Pro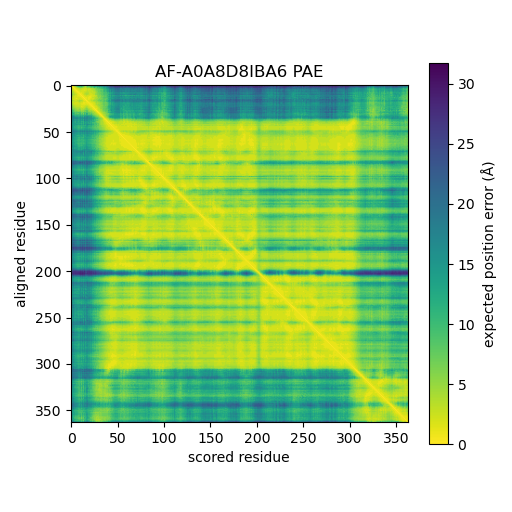tein AF-A0A8D8IBA6-F1 (afdb_monomer)

Solvent-accessible surface area (backbone atoms only — not comparable to full-atom values): 22117 Å² total; per-residue (Å²): 135,87,77,67,75,47,73,42,80,92,76,37,34,38,37,40,87,94,47,76,48,71,64,84,81,85,78,92,71,91,74,79,78,73,88,79,77,88,85,50,65,44,83,41,84,42,57,30,73,45,83,62,75,46,54,71,56,59,48,45,32,50,51,51,53,54,42,45,69,66,36,83,64,51,68,46,27,35,39,28,55,67,53,95,92,56,82,86,61,58,58,42,53,49,61,51,37,70,82,43,85,85,44,45,72,44,37,35,36,33,39,88,67,96,69,90,56,82,92,44,47,71,38,76,60,60,65,68,77,44,64,70,23,37,34,41,35,32,63,80,49,84,88,38,67,67,53,52,54,26,48,60,63,13,31,39,72,68,10,31,37,43,32,40,42,57,68,87,71,56,76,87,75,54,78,88,48,97,61,48,31,74,65,35,36,44,23,38,96,78,31,26,42,36,38,28,33,40,58,64,89,68,74,94,70,78,58,48,78,44,70,60,50,88,87,56,65,68,52,56,60,55,48,68,54,41,33,67,76,37,34,31,37,41,32,35,68,70,54,94,82,61,58,60,68,65,52,48,63,51,57,70,71,47,84,90,53,42,62,59,29,38,40,38,34,59,37,90,86,56,75,80,94,46,78,83,41,66,80,49,33,61,55,60,70,51,68,58,34,68,39,30,35,41,87,94,41,55,23,41,77,44,74,44,79,60,78,79,76,90,76,92,72,83,88,84,65,56,61,46,78,49,55,79,39,83,95,38,75,87,40,52,43,81,41,86,30,69,54,72,82,53,67,93,56,86,88,79,76,89,82,88,78,82,86,87,54,73,68,71,76,74,101

Secondary structure (DSSP, 8-state):
--PPPEEETTTTEEEETTEEEES------PPPPPSSPPP-EEEEEEESEEEEE--HHHHHHHHHHHHHHHS--SEEEEEEE--TTS---HHHHHHHHHTSTT-EEEEEEE-SS----TT-EEE---GGG--SEEEEEEES-TT-HHHHHHHHHHEEEEEEEEEEEETT--GGGSPP-TTEEEEEEEE-SSEEEEEEEEPP----PPPEEEE--SS--THHHHHHHHHHHS-EEEEEES-TT--HHHHHHHHTTSTTPPPEEEEEEE-TTSPPP-TTSHHHHHHHTT--SEEEEETTEEEEEEEEE-----------S-EEEEESSTT-GGGEEEEE-GGGT----TT----S-----HHHHH-

Mean predicted aligned error: 7.79 Å

InterPro domains:
  IPR049391 Fatty acid synthase, pseudo-KR domain [PF21149] (217-306)

Nearest PDB structures (foldseek):
  6fn6-assembly1_B  TM=8.391E-01  e=9.814E-24  Drosophila melanogaster
  6fn6-assembly1_A  TM=8.390E-01  e=9.814E-24  Drosophila melanogaster
  2vz9-assembly1_B  TM=7.061E-01  e=3.103E-17  Sus scrofa
  8gkc-assembly1_D  TM=6.968E-01  e=4.659E-08  Homo sapiens
  1jsx-assembly1_A  TM=5.749E-01  e=1.328E-02  Escherichia coli

Sequence (363 aa):
EYLTMRGNPDTNVSVCGGIVISNPRASIVGRRNPPGVPVLETYGFVPYFSDDKVSSLEAVRMCVQLALENAPTLAINVTEVYTQSRAVLAHLFGEAVADLPLVRSSLTVLTPALLEIENVTVKNEKLAEQSSTLFLITENKLADPQFIEDAQKCLTDSGFILMRESVGFKLENLKSIDDFHVLSKFTLEDEILILLQRKVKSLNEVPDIIAVDTTDLSWLTDLKQAVKLKPVILYAQNDSLSGIIGLVNCIRKEPKLQNVRCVFIDDPRAPKFALKDPLYKEQLNRGLAINVYKDGVWGSYRHALLRFPTVTSPVKNHCYANCGTRGDLSSMAWFSGALNENPNVDNVVKVSYSSLNFRDVMI

Radius of gyration: 28.4 Å; Cα contacts (8 Å, |Δi|>4): 582; chains: 1; bounding box: 81×60×61 Å

Foldseek 3Di:
DDWDWDADPVQRWIDTPPDIDGDDDDDDDDDDDPPDDDFDWDWDWDFQEDPDADALLQVLLVLVVQLCQQPPDLEAEEEEEDDPVDDDSQVSNVVSCVNPPSRDYAAEYADPDDDDDPRHHYDPDDLLVAAAHQEYEYEPPVVPPVVVVSCVRRHDLFHKYWYKAFPPDDPVPDDDDPQKFFGHWHHHPGIITTIITGDRPDDPFDAAEFEDDPVDPPSVVVVVVRFQPGEYEYEYACDPPDPPVVVLSVVVPDPNTYQYAYEYENDPPDDPDDCPPPVNVVNVVNVGRYWYHHPNGITGTDIGTDDDDDDDDPPPADWDWDAPDPPDCVSIDIDHDPCVVVVPDPPDDDDPDDDDDPVNVVD

Organism: Culex pipiens (NCBI:txid7175)

Structure (mmCIF, N/CA/C/O backbone):
data_AF-A0A8D8IBA6-F1
#
_entry.id   AF-A0A8D8IBA6-F1
#
loop_
_atom_site.group_PDB
_atom_site.id
_atom_site.type_symbol
_atom_site.label_atom_id
_atom_site.label_alt_id
_atom_site.label_comp_id
_atom_site.label_asym_id
_atom_site.label_entity_id
_atom_site.label_seq_id
_atom_site.pdbx_PDB_ins_code
_atom_site.Cartn_x
_atom_site.Cartn_y
_atom_site.Cartn_z
_atom_site.occupancy
_atom_site.B_iso_or_equiv
_atom_site.auth_seq_id
_atom_site.auth_comp_id
_atom_site.auth_asym_id
_atom_site.auth_atom_id
_atom_site.pdbx_PDB_model_num
ATOM 1 N N . GLU A 1 1 ? 36.217 31.970 -23.002 1.00 64.56 1 GLU A N 1
ATOM 2 C CA . GLU A 1 1 ? 36.592 30.776 -23.787 1.00 64.56 1 GLU A CA 1
ATOM 3 C C . GLU A 1 1 ? 36.622 29.574 -22.859 1.00 64.56 1 GLU A C 1
ATOM 5 O O . GLU A 1 1 ? 37.148 29.695 -21.758 1.00 64.56 1 GLU A O 1
ATOM 10 N N . TYR A 1 2 ? 36.027 28.450 -23.253 1.00 77.69 2 TYR A N 1
ATOM 11 C CA . TYR A 1 2 ? 36.155 27.205 -22.495 1.00 77.69 2 TYR A CA 1
ATOM 12 C C . TYR A 1 2 ? 37.430 26.498 -22.959 1.00 77.69 2 TYR A C 1
ATOM 14 O O . TYR A 1 2 ? 37.541 26.119 -24.124 1.00 77.69 2 TYR A O 1
ATOM 22 N N . LEU A 1 3 ? 38.412 26.350 -22.069 1.00 80.69 3 LEU A N 1
ATOM 23 C CA . LEU A 1 3 ? 39.624 25.595 -22.375 1.00 80.69 3 LEU A CA 1
ATOM 24 C C . LEU A 1 3 ? 39.304 24.095 -22.351 1.00 80.69 3 LEU A C 1
ATOM 26 O O . LEU A 1 3 ? 38.739 23.581 -21.388 1.00 80.69 3 LEU A O 1
ATOM 30 N N . THR A 1 4 ? 39.656 23.392 -23.428 1.00 89.12 4 THR A N 1
ATOM 31 C CA . THR A 1 4 ? 39.469 21.939 -23.537 1.00 89.12 4 THR A CA 1
ATOM 32 C C . THR A 1 4 ? 40.669 21.217 -22.931 1.00 89.12 4 THR A C 1
ATOM 34 O O . THR A 1 4 ? 41.803 21.450 -23.352 1.00 89.12 4 THR A O 1
ATOM 37 N N . MET A 1 5 ? 40.423 20.313 -21.983 1.00 89.62 5 MET A N 1
ATOM 38 C CA . MET A 1 5 ? 41.452 19.417 -21.453 1.00 89.62 5 MET A CA 1
ATOM 39 C C . MET A 1 5 ? 41.738 18.297 -22.462 1.00 89.62 5 MET A C 1
ATOM 41 O O . MET A 1 5 ? 40.813 17.650 -22.952 1.00 89.62 5 MET A O 1
ATOM 45 N N . ARG A 1 6 ? 43.014 18.062 -22.777 1.00 91.38 6 ARG A N 1
ATOM 46 C CA . ARG A 1 6 ? 43.470 16.953 -23.626 1.00 91.38 6 ARG A CA 1
ATOM 47 C C . ARG A 1 6 ? 44.381 16.042 -22.814 1.00 91.38 6 ARG A C 1
ATOM 49 O O . ARG A 1 6 ? 45.353 16.520 -22.238 1.00 91.38 6 ARG A O 1
ATOM 56 N N . GLY A 1 7 ? 44.069 14.751 -22.777 1.00 92.38 7 GLY A N 1
ATOM 57 C CA . GLY A 1 7 ? 44.899 13.727 -22.143 1.00 92.38 7 GLY A CA 1
ATOM 58 C C . GLY A 1 7 ? 45.574 12.839 -23.184 1.00 92.38 7 GLY A C 1
ATOM 59 O O . GLY A 1 7 ? 44.936 12.465 -24.166 1.00 92.38 7 GLY A O 1
ATOM 60 N N . ASN A 1 8 ? 46.843 12.492 -22.970 1.00 90.75 8 ASN A N 1
ATOM 61 C CA . ASN A 1 8 ? 47.534 11.430 -23.698 1.00 90.75 8 ASN A CA 1
ATOM 62 C C . ASN A 1 8 ? 47.773 10.246 -22.733 1.00 90.75 8 ASN A C 1
ATOM 64 O O . ASN A 1 8 ? 48.557 10.400 -21.790 1.00 90.75 8 ASN A O 1
ATOM 68 N N . PRO A 1 9 ? 47.105 9.093 -22.937 1.00 87.88 9 PRO A N 1
ATOM 69 C CA . PRO A 1 9 ? 47.270 7.911 -22.090 1.00 87.88 9 PRO A CA 1
ATOM 70 C C . PRO A 1 9 ? 48.679 7.311 -22.141 1.00 87.88 9 PRO A C 1
ATOM 72 O O . PRO A 1 9 ? 49.184 6.887 -21.105 1.00 87.88 9 PRO A O 1
ATOM 75 N N . ASP A 1 10 ? 49.330 7.326 -23.309 1.00 92.88 10 ASP A N 1
ATOM 76 C CA . ASP A 1 10 ? 50.647 6.708 -23.521 1.00 92.88 10 ASP A CA 1
ATOM 77 C C . ASP A 1 10 ? 51.747 7.442 -22.750 1.00 92.88 10 ASP A C 1
ATOM 79 O O . ASP A 1 10 ? 52.696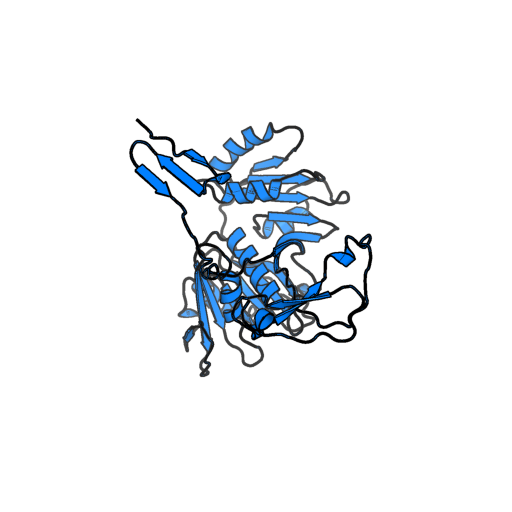 6.833 -22.258 1.00 92.88 10 ASP A O 1
ATOM 83 N N . THR A 1 11 ? 51.614 8.764 -22.614 1.00 91.94 11 THR A N 1
ATOM 84 C CA . THR A 1 11 ? 52.555 9.594 -21.849 1.00 91.94 11 THR A CA 1
ATOM 85 C C . THR A 1 11 ? 52.074 9.908 -20.432 1.00 91.94 11 THR A C 1
ATOM 87 O O . THR A 1 11 ? 52.833 10.470 -19.644 1.00 91.94 11 THR A O 1
ATOM 90 N N . ASN A 1 12 ? 50.836 9.536 -20.085 1.00 92.94 12 ASN A N 1
ATOM 91 C CA . ASN A 1 12 ? 50.160 9.884 -18.834 1.00 92.94 12 ASN A CA 1
ATOM 92 C C . ASN A 1 12 ? 50.215 11.399 -18.530 1.00 92.94 12 ASN A C 1
ATOM 94 O O . ASN A 1 12 ? 50.583 11.818 -17.430 1.00 92.94 12 ASN A O 1
ATOM 98 N N . VAL A 1 13 ? 49.895 12.240 -19.521 1.00 94.31 13 VAL A N 1
ATOM 99 C CA . VAL A 1 13 ? 49.910 13.712 -19.397 1.00 94.31 13 VAL A CA 1
ATOM 100 C C . VAL A 1 13 ? 48.546 14.297 -19.746 1.00 94.31 13 VAL A C 1
ATOM 102 O O . VAL A 1 13 ? 47.938 13.916 -20.743 1.00 94.31 13 VAL A O 1
ATOM 105 N N . SER A 1 14 ? 48.083 15.259 -18.946 1.00 93.69 14 SER A N 1
ATOM 106 C CA . SER A 1 14 ? 46.886 16.067 -19.210 1.00 93.69 14 SER A CA 1
ATOM 107 C C . SER A 1 14 ? 47.255 17.540 -19.385 1.00 93.69 14 SER A C 1
ATOM 109 O O . SER A 1 14 ? 47.963 18.102 -18.553 1.00 93.69 14 SER A O 1
ATOM 111 N N . VAL A 1 15 ? 46.773 18.176 -20.455 1.00 93.50 15 VAL A N 1
ATOM 112 C CA . VAL A 1 15 ? 47.088 19.568 -20.813 1.00 93.50 15 VAL A CA 1
ATOM 113 C C . VAL A 1 15 ? 45.809 20.377 -20.997 1.00 93.50 15 VAL A C 1
ATOM 115 O O . VAL A 1 15 ? 44.869 19.927 -21.654 1.00 93.50 15 VAL A O 1
ATOM 118 N N . CYS A 1 16 ? 45.776 21.588 -20.443 1.00 93.69 16 CYS A N 1
ATOM 119 C CA . CYS A 1 16 ? 44.689 22.546 -20.626 1.00 93.69 16 CYS A CA 1
ATOM 120 C C . CYS A 1 16 ? 45.258 23.974 -20.635 1.00 93.69 16 CYS A C 1
ATOM 122 O O . CYS A 1 16 ? 45.734 24.466 -19.611 1.00 93.69 16 CYS A O 1
ATOM 124 N N . GLY A 1 17 ? 45.249 24.639 -21.796 1.00 89.44 17 GLY A N 1
ATOM 125 C CA . GLY A 1 17 ? 45.913 25.937 -21.959 1.00 89.44 17 GLY A CA 1
ATOM 126 C C . GLY A 1 17 ? 47.406 25.855 -21.611 1.00 89.44 17 GLY A C 1
ATOM 127 O O . GLY A 1 17 ? 48.128 25.054 -22.198 1.00 89.44 17 GLY A O 1
ATOM 128 N N . GLY A 1 18 ? 47.855 26.664 -20.645 1.00 91.50 18 GLY A N 1
ATOM 129 C CA . GLY A 1 18 ? 49.234 26.660 -20.134 1.00 91.50 18 GLY A CA 1
ATOM 130 C C . GLY A 1 18 ? 49.508 25.690 -18.975 1.00 91.50 18 GLY A C 1
ATOM 131 O O . GLY A 1 18 ? 50.625 25.667 -18.465 1.00 91.50 18 GLY A O 1
ATOM 132 N N . ILE A 1 19 ? 48.514 24.915 -18.525 1.00 92.38 19 ILE A N 1
ATOM 133 C CA . ILE A 1 19 ? 48.665 23.964 -17.414 1.00 92.38 19 ILE A CA 1
ATOM 134 C C . ILE A 1 19 ? 48.957 22.570 -17.970 1.00 92.38 19 ILE A C 1
ATOM 136 O O . ILE A 1 19 ? 48.212 22.062 -18.810 1.00 92.38 19 ILE A O 1
ATOM 140 N N . VAL A 1 20 ? 50.010 21.938 -17.448 1.00 93.31 20 VAL A N 1
ATOM 141 C CA . VAL A 1 20 ? 50.414 20.563 -17.762 1.00 93.31 20 VAL A CA 1
ATOM 142 C C . VAL A 1 20 ? 50.471 19.757 -16.466 1.00 93.31 20 VAL A C 1
ATOM 144 O O . VAL A 1 20 ? 51.210 20.104 -15.547 1.00 93.31 20 VAL A O 1
ATOM 147 N N . ILE A 1 21 ? 49.691 18.679 -16.394 1.00 93.19 21 ILE A N 1
ATOM 148 C CA . ILE A 1 21 ? 49.701 17.710 -15.295 1.00 93.19 21 ILE A CA 1
ATOM 149 C C . ILE A 1 21 ? 50.327 16.425 -15.824 1.00 93.19 21 ILE A C 1
ATOM 151 O O . ILE A 1 21 ? 49.747 15.759 -16.682 1.00 93.19 21 ILE A O 1
ATOM 155 N N . SER A 1 22 ? 51.494 16.071 -15.297 1.00 92.50 22 SER A N 1
ATOM 156 C CA . SER A 1 22 ? 52.243 14.890 -15.722 1.00 92.50 22 SER A CA 1
ATOM 157 C C . SER A 1 22 ? 52.210 13.805 -14.658 1.00 92.50 22 SER A C 1
ATOM 159 O O . SER A 1 22 ? 52.403 14.072 -13.473 1.00 92.50 22 SER A O 1
ATOM 161 N N . ASN A 1 23 ? 52.019 12.571 -15.110 1.00 91.44 23 ASN A N 1
ATOM 162 C CA . ASN A 1 23 ? 52.020 11.360 -14.303 1.00 91.44 23 ASN A CA 1
ATOM 163 C C . ASN A 1 23 ? 51.058 11.385 -13.092 1.00 91.44 23 ASN A C 1
ATOM 165 O O . ASN A 1 23 ? 51.485 11.082 -11.971 1.00 91.44 23 ASN A O 1
ATOM 169 N N . PRO A 1 24 ? 49.772 11.754 -13.273 1.00 89.56 24 PRO A N 1
ATOM 170 C CA . PRO A 1 24 ? 48.805 11.709 -12.187 1.00 89.56 24 PRO A CA 1
ATOM 171 C C . PRO A 1 24 ? 48.690 10.282 -11.639 1.00 89.56 24 PRO A C 1
ATOM 173 O O . PRO A 1 24 ? 48.587 9.309 -12.389 1.00 89.56 24 PRO A O 1
ATOM 176 N N . ARG A 1 25 ? 48.698 10.162 -10.309 1.00 89.62 25 ARG A N 1
ATOM 177 C CA . ARG A 1 25 ? 48.475 8.904 -9.589 1.00 89.62 25 ARG A CA 1
ATOM 178 C C . ARG A 1 25 ? 47.240 9.050 -8.720 1.00 89.62 25 ARG A C 1
ATOM 180 O O . ARG A 1 25 ? 47.176 9.951 -7.889 1.00 89.62 25 ARG A O 1
ATOM 187 N N . ALA A 1 26 ? 46.286 8.152 -8.906 1.00 87.69 26 ALA A N 1
ATOM 188 C CA . ALA A 1 26 ? 45.101 8.058 -8.071 1.00 87.69 26 ALA A CA 1
ATOM 189 C C . ALA A 1 26 ? 45.145 6.750 -7.278 1.00 87.69 26 ALA A C 1
ATOM 191 O O . ALA A 1 26 ? 45.543 5.710 -7.804 1.00 87.69 26 ALA A O 1
ATOM 192 N N . SER A 1 27 ? 44.726 6.803 -6.019 1.00 88.44 27 SER A N 1
ATOM 193 C CA . SER A 1 27 ? 44.459 5.623 -5.201 1.00 88.44 27 SER A CA 1
ATOM 194 C C . SER A 1 27 ? 42.954 5.443 -5.032 1.00 88.44 27 SER A C 1
ATOM 196 O O . SER A 1 27 ? 42.180 6.402 -5.069 1.00 88.44 27 SER A O 1
ATOM 198 N N . ILE A 1 28 ? 42.528 4.193 -4.859 1.00 84.31 28 ILE A N 1
ATOM 199 C CA . ILE A 1 28 ? 41.137 3.893 -4.529 1.00 84.31 28 ILE A CA 1
ATOM 200 C C . ILE A 1 28 ? 40.906 4.317 -3.080 1.00 84.31 28 ILE A C 1
ATOM 202 O O . ILE A 1 28 ? 41.652 3.925 -2.185 1.00 84.31 28 ILE A O 1
ATOM 206 N N . VAL A 1 29 ? 39.859 5.104 -2.855 1.00 84.69 29 VAL A N 1
ATOM 207 C CA . VAL A 1 29 ? 39.414 5.507 -1.519 1.00 84.69 29 VAL A CA 1
ATOM 208 C C . VAL A 1 29 ? 38.131 4.771 -1.151 1.00 84.69 29 VAL A C 1
ATOM 210 O O . VAL A 1 29 ? 37.290 4.500 -2.013 1.00 84.69 29 VAL A O 1
ATOM 213 N N . GLY A 1 30 ? 37.980 4.448 0.135 1.00 79.44 30 GLY A N 1
ATOM 214 C CA . GLY A 1 30 ? 36.759 3.849 0.664 1.00 79.44 30 GLY A CA 1
ATOM 215 C C . GLY A 1 30 ? 35.558 4.754 0.398 1.00 79.44 30 GLY A C 1
ATOM 216 O O . GLY A 1 30 ? 35.594 5.954 0.678 1.00 79.44 30 GLY A O 1
ATOM 217 N N . ARG A 1 31 ? 34.493 4.187 -0.169 1.00 81.25 31 ARG A N 1
ATOM 218 C CA . ARG A 1 31 ? 33.230 4.902 -0.363 1.00 81.25 31 ARG A CA 1
ATOM 219 C C . ARG A 1 31 ? 32.370 4.724 0.878 1.00 81.25 31 ARG A C 1
ATOM 221 O O . ARG A 1 31 ? 32.342 3.645 1.460 1.00 81.25 31 ARG A O 1
ATOM 228 N N . ARG A 1 32 ? 31.654 5.778 1.267 1.00 79.56 32 ARG A N 1
ATOM 229 C CA . ARG A 1 32 ? 30.583 5.639 2.256 1.00 79.56 32 ARG A CA 1
ATOM 230 C C . ARG A 1 32 ? 29.480 4.786 1.645 1.00 79.56 32 ARG A C 1
ATOM 232 O O . ARG A 1 32 ? 29.156 4.966 0.469 1.00 79.56 32 ARG A O 1
ATOM 239 N N . ASN A 1 33 ? 28.914 3.893 2.447 1.00 76.44 33 ASN A N 1
ATOM 240 C CA . ASN A 1 33 ? 27.721 3.173 2.038 1.00 76.44 33 ASN A CA 1
ATOM 241 C C . ASN A 1 33 ? 26.608 4.195 1.755 1.00 76.44 33 ASN A C 1
ATOM 243 O O . ASN A 1 33 ? 26.491 5.179 2.500 1.00 76.44 33 ASN A O 1
ATOM 247 N N . PRO A 1 34 ? 25.840 4.021 0.666 1.00 78.06 34 PRO A N 1
ATOM 248 C CA . PRO A 1 34 ? 24.695 4.878 0.406 1.00 78.06 34 PRO A CA 1
ATOM 249 C C . PRO A 1 34 ? 23.725 4.815 1.597 1.00 78.06 34 PRO A C 1
ATOM 251 O O . PRO A 1 34 ? 23.606 3.765 2.235 1.00 78.06 34 PRO A O 1
ATOM 254 N N . PRO A 1 35 ? 23.061 5.930 1.939 1.00 74.19 35 PRO A N 1
ATOM 255 C CA . PRO A 1 35 ? 22.079 5.928 3.009 1.00 74.19 35 PRO A CA 1
ATOM 256 C C . PRO A 1 35 ? 20.845 5.127 2.580 1.00 74.19 35 PRO A C 1
ATOM 258 O O . PRO A 1 35 ? 20.262 5.398 1.531 1.00 74.19 35 PRO A O 1
ATOM 261 N N . GLY A 1 36 ? 20.435 4.185 3.429 1.00 71.94 36 GLY A N 1
ATOM 262 C CA . GLY A 1 36 ? 19.215 3.401 3.252 1.00 71.94 36 GLY A CA 1
ATOM 263 C C . GLY A 1 36 ? 19.381 2.154 2.381 1.00 71.94 36 GLY A C 1
ATOM 264 O O . GLY A 1 36 ? 20.301 2.033 1.572 1.00 71.94 36 GLY A O 1
ATOM 265 N N . VAL A 1 37 ? 18.463 1.211 2.572 1.00 78.88 37 VAL A N 1
ATOM 266 C CA . VAL A 1 37 ? 18.323 0.007 1.749 1.00 78.88 37 VAL A CA 1
ATOM 267 C C . VAL A 1 37 ? 17.123 0.232 0.829 1.00 78.88 37 VAL A C 1
ATOM 269 O O . VAL A 1 37 ? 16.083 0.675 1.318 1.00 78.88 37 VAL A O 1
ATOM 272 N N . PRO A 1 38 ? 17.235 -0.016 -0.488 1.00 83.81 38 PRO A N 1
ATOM 273 C CA . PRO A 1 38 ? 16.092 0.111 -1.378 1.00 83.81 38 PRO A CA 1
ATOM 274 C C . PRO A 1 38 ? 14.999 -0.877 -0.967 1.00 83.81 38 PRO A C 1
ATOM 276 O O . PRO A 1 38 ? 15.257 -2.066 -0.777 1.00 83.81 38 PRO A O 1
ATOM 279 N N . VAL A 1 39 ? 13.774 -0.374 -0.859 1.00 87.31 39 VAL A N 1
ATOM 280 C CA . VAL A 1 39 ? 12.594 -1.193 -0.590 1.00 87.31 39 VAL A CA 1
ATOM 281 C C . VAL A 1 39 ? 12.120 -1.774 -1.915 1.00 87.31 39 VAL A C 1
ATOM 283 O O . VAL A 1 39 ? 11.920 -1.044 -2.887 1.00 87.31 39 VAL A O 1
ATOM 286 N N . LEU A 1 40 ? 11.986 -3.098 -1.971 1.00 91.06 40 LEU A N 1
ATOM 287 C CA . LEU A 1 40 ? 11.478 -3.807 -3.139 1.00 91.06 40 LEU A CA 1
ATOM 288 C C . LEU A 1 40 ? 10.048 -4.254 -2.866 1.00 91.06 40 LEU A C 1
ATOM 290 O O . LEU A 1 40 ? 9.769 -4.893 -1.852 1.00 91.06 40 LEU A O 1
ATOM 294 N N . GLU A 1 41 ? 9.153 -3.946 -3.796 1.00 93.12 41 GLU A N 1
ATOM 295 C CA . GLU A 1 41 ? 7.734 -4.264 -3.688 1.00 93.12 41 GLU A CA 1
ATOM 296 C C . GLU A 1 41 ? 7.230 -4.878 -4.990 1.00 93.12 41 GLU A C 1
ATOM 298 O O . GLU A 1 41 ? 7.680 -4.522 -6.080 1.00 93.12 41 GLU A O 1
ATOM 303 N N . THR A 1 42 ? 6.264 -5.784 -4.876 1.00 94.12 42 THR A N 1
ATOM 304 C CA . THR A 1 42 ? 5.497 -6.285 -6.018 1.00 94.12 42 THR A CA 1
ATOM 305 C C . THR A 1 42 ? 4.112 -5.657 -6.021 1.00 94.12 42 THR A C 1
ATOM 307 O O . THR A 1 42 ? 3.520 -5.463 -4.961 1.00 94.12 42 THR A O 1
ATOM 310 N N . TYR A 1 43 ? 3.592 -5.335 -7.206 1.00 95.06 43 TYR A N 1
ATOM 311 C CA . TYR A 1 43 ? 2.250 -4.782 -7.372 1.00 95.06 43 TYR A CA 1
ATOM 312 C C . TYR A 1 43 ? 1.292 -5.892 -7.805 1.00 95.06 43 TYR A C 1
ATOM 314 O O . TYR A 1 43 ? 1.352 -6.365 -8.940 1.00 95.06 43 TYR A O 1
ATOM 322 N N . GLY A 1 44 ? 0.437 -6.339 -6.887 1.00 95.12 44 GLY A N 1
ATOM 323 C CA . GLY A 1 44 ? -0.434 -7.500 -7.082 1.00 95.12 44 GLY A CA 1
ATOM 324 C C . GLY A 1 44 ? -1.885 -7.217 -6.712 1.00 95.12 44 GLY A C 1
ATOM 325 O O . GLY A 1 44 ? -2.164 -6.329 -5.908 1.00 95.12 44 GLY A O 1
ATOM 326 N N . PHE A 1 45 ? -2.816 -7.967 -7.307 1.00 96.44 45 PHE A N 1
ATOM 327 C CA . PHE A 1 45 ? -4.233 -7.892 -6.953 1.00 96.44 45 PHE A CA 1
ATOM 328 C C . PHE A 1 45 ? -4.464 -8.490 -5.563 1.00 96.44 45 PHE A C 1
ATOM 330 O O . PHE A 1 45 ? -4.070 -9.623 -5.298 1.00 96.44 45 PHE A O 1
ATOM 337 N N . VAL A 1 46 ? -5.128 -7.727 -4.699 1.00 96.50 46 VAL A N 1
ATOM 338 C CA . VAL A 1 46 ? -5.509 -8.134 -3.348 1.00 96.50 46 VAL A CA 1
ATOM 339 C C . VAL A 1 46 ? -7.030 -8.009 -3.220 1.00 96.50 46 VAL A C 1
ATOM 341 O O . VAL A 1 46 ? -7.555 -6.889 -3.316 1.00 96.50 46 VAL A O 1
ATOM 344 N N . PRO A 1 47 ? -7.757 -9.125 -3.013 1.00 97.06 47 PRO A N 1
ATOM 345 C CA . PRO A 1 47 ? -9.183 -9.085 -2.712 1.00 97.06 47 PRO A CA 1
ATOM 346 C C . PRO A 1 47 ? -9.438 -8.299 -1.426 1.00 97.06 47 PRO A C 1
ATOM 348 O O . PRO A 1 47 ? -8.696 -8.429 -0.454 1.00 97.06 47 PRO A O 1
ATOM 351 N N . TYR A 1 48 ? -10.514 -7.513 -1.380 1.00 96.50 48 TYR A N 1
ATOM 352 C CA . TYR A 1 48 ? -10.880 -6.807 -0.148 1.00 96.50 48 TYR A CA 1
ATOM 353 C C . TYR A 1 48 ? -11.281 -7.766 0.966 1.00 96.50 48 TYR A C 1
ATOM 355 O O . TYR A 1 48 ? -11.076 -7.473 2.138 1.00 96.50 48 TYR A O 1
ATOM 363 N N . PHE A 1 49 ? -11.860 -8.904 0.604 1.00 94.56 49 PHE A N 1
ATOM 364 C CA . PHE A 1 49 ? -12.295 -9.929 1.534 1.00 94.56 49 PHE A CA 1
ATOM 365 C C . PHE A 1 49 ? -11.648 -11.237 1.101 1.00 94.56 49 PHE A C 1
ATOM 367 O O . PHE A 1 49 ? -12.098 -11.848 0.135 1.00 94.56 49 PHE A O 1
ATOM 374 N N . SER A 1 50 ? -10.577 -11.632 1.790 1.00 90.56 50 SER A N 1
ATOM 375 C CA . SER A 1 50 ? -9.932 -12.929 1.583 1.00 90.56 50 SER A CA 1
ATOM 376 C C . SER A 1 50 ? -9.761 -13.678 2.904 1.00 90.56 50 SER A C 1
ATOM 378 O O . SER A 1 50 ? -9.573 -13.087 3.973 1.00 90.56 50 SER A O 1
ATOM 380 N N . ASP A 1 51 ? -9.837 -15.002 2.808 1.00 91.31 51 ASP A N 1
ATOM 381 C CA . ASP A 1 51 ? -9.475 -15.929 3.878 1.00 91.31 51 ASP A CA 1
ATOM 382 C C . ASP A 1 51 ? -8.005 -16.372 3.783 1.00 91.31 51 ASP A C 1
ATOM 384 O O . ASP A 1 51 ? -7.515 -17.076 4.669 1.00 91.31 51 ASP A O 1
ATOM 388 N N . ASP A 1 52 ? -7.287 -15.932 2.743 1.00 93.00 52 ASP A N 1
ATOM 389 C CA . ASP A 1 52 ? -5.855 -16.171 2.601 1.00 93.00 52 ASP A CA 1
ATOM 390 C C . ASP A 1 52 ? -5.090 -15.525 3.755 1.00 93.00 52 ASP A C 1
ATOM 392 O O . ASP A 1 52 ? -5.322 -14.370 4.131 1.00 93.00 52 ASP A O 1
ATOM 396 N N . LYS A 1 53 ? -4.149 -16.288 4.315 1.00 94.81 53 LYS A N 1
ATOM 397 C CA . LYS A 1 53 ? -3.330 -15.820 5.428 1.00 94.81 53 LYS A CA 1
ATOM 398 C C . LYS A 1 53 ? -2.274 -14.834 4.949 1.00 94.81 53 LYS A C 1
ATOM 400 O O . LYS A 1 53 ? -1.529 -15.116 4.013 1.00 94.81 53 LYS A O 1
ATOM 405 N N . VAL A 1 54 ? -2.161 -13.719 5.660 1.00 95.00 54 VAL A N 1
ATOM 406 C CA . VAL A 1 54 ? -1.120 -12.705 5.460 1.00 95.00 54 VAL A CA 1
ATOM 407 C C . VAL A 1 54 ? -0.419 -12.399 6.782 1.00 95.00 54 VAL A C 1
ATOM 409 O O . VAL A 1 54 ? -0.960 -12.649 7.856 1.00 95.00 54 VAL A O 1
ATOM 412 N N . SER A 1 55 ? 0.805 -11.872 6.722 1.00 94.94 55 SER A N 1
ATOM 413 C CA . SER A 1 55 ? 1.509 -11.433 7.935 1.00 94.94 55 SER A CA 1
ATOM 414 C C . SER A 1 55 ? 0.891 -10.151 8.501 1.00 94.94 55 SER A C 1
ATOM 416 O O . SER A 1 55 ? 0.344 -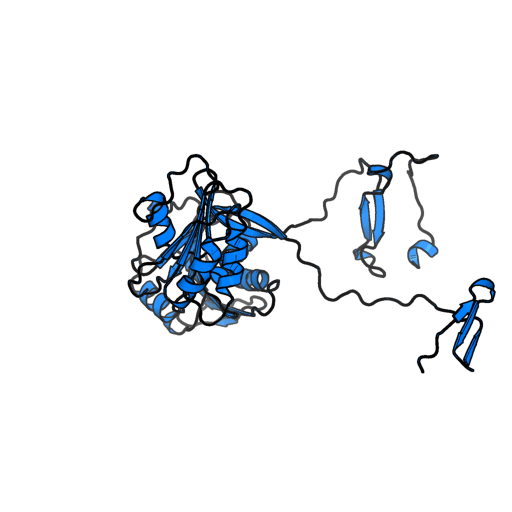9.341 7.748 1.00 94.94 55 SER A O 1
ATOM 418 N N . SER A 1 56 ? 1.032 -9.921 9.810 1.00 95.62 56 SER A N 1
ATOM 419 C CA . SER A 1 56 ? 0.491 -8.726 10.474 1.00 95.62 56 SER A CA 1
ATOM 420 C C . SER A 1 56 ? 1.030 -7.432 9.862 1.00 95.62 56 SER A C 1
ATOM 422 O O . SER A 1 56 ? 0.265 -6.496 9.639 1.00 95.62 56 SER A O 1
ATOM 424 N N . LEU A 1 57 ? 2.325 -7.394 9.516 1.00 95.06 57 LEU A N 1
ATOM 425 C CA . LEU A 1 57 ? 2.919 -6.227 8.862 1.00 95.06 57 LEU A CA 1
ATOM 426 C C . LEU A 1 57 ? 2.321 -5.995 7.470 1.00 95.06 57 LEU A C 1
ATOM 428 O O . LEU A 1 57 ? 1.962 -4.866 7.156 1.00 95.06 57 LEU A O 1
ATOM 432 N N . GLU A 1 58 ? 2.176 -7.037 6.646 1.00 95.00 58 GLU A N 1
ATOM 433 C CA . GLU A 1 58 ? 1.576 -6.899 5.309 1.00 95.00 58 GLU A CA 1
ATOM 434 C C . GLU A 1 58 ? 0.122 -6.415 5.387 1.00 95.00 58 GLU A C 1
ATOM 436 O O . GLU A 1 58 ? -0.251 -5.484 4.676 1.00 95.00 58 GLU A O 1
ATOM 441 N N . ALA A 1 59 ? -0.683 -6.962 6.303 1.00 96.50 59 ALA A N 1
ATOM 442 C CA . ALA A 1 59 ? -2.056 -6.503 6.508 1.00 96.50 59 ALA A CA 1
ATOM 443 C C . ALA A 1 59 ? -2.114 -5.022 6.923 1.00 96.50 59 ALA A C 1
ATOM 445 O O . ALA A 1 59 ? -2.906 -4.251 6.373 1.00 96.50 59 ALA A O 1
ATOM 446 N N . VAL A 1 60 ? -1.249 -4.597 7.852 1.00 97.00 60 VAL A N 1
ATOM 447 C CA . VAL A 1 60 ? -1.150 -3.192 8.278 1.00 97.00 60 VAL A CA 1
ATOM 448 C C . VAL A 1 60 ? -0.692 -2.293 7.126 1.00 97.00 60 VAL A C 1
ATOM 450 O O . VAL A 1 60 ? -1.301 -1.246 6.902 1.00 97.00 60 VAL A O 1
ATOM 453 N N . ARG A 1 61 ? 0.306 -2.705 6.332 1.00 96.06 61 ARG A N 1
ATOM 454 C CA . ARG A 1 61 ? 0.742 -1.973 5.128 1.00 96.06 61 ARG A CA 1
ATOM 455 C C . ARG A 1 61 ? -0.397 -1.793 4.132 1.00 96.06 61 ARG A C 1
ATOM 457 O O . ARG A 1 61 ? -0.598 -0.689 3.628 1.00 96.06 61 ARG A O 1
ATOM 464 N N . MET A 1 62 ? -1.175 -2.843 3.879 1.00 96.06 62 MET A N 1
ATOM 465 C CA . MET A 1 62 ? -2.337 -2.776 2.992 1.00 96.06 62 MET A CA 1
ATOM 466 C C . MET A 1 62 ? -3.421 -1.844 3.549 1.00 96.06 62 MET A C 1
ATOM 468 O O . MET A 1 62 ? -3.987 -1.058 2.789 1.00 96.06 62 MET A O 1
ATOM 472 N N . CYS A 1 63 ? -3.663 -1.857 4.865 1.00 97.25 63 CYS A N 1
ATOM 473 C CA . CYS A 1 63 ? -4.570 -0.911 5.522 1.00 97.25 63 CYS A CA 1
ATOM 474 C C . CYS A 1 63 ? -4.100 0.542 5.361 1.00 97.25 63 CYS A C 1
ATOM 476 O O . CYS A 1 63 ? -4.906 1.409 5.028 1.00 97.25 63 CYS A O 1
ATOM 478 N N . VAL A 1 64 ? -2.804 0.815 5.550 1.00 96.94 64 VAL A N 1
ATOM 479 C CA . VAL A 1 64 ? -2.213 2.150 5.357 1.00 96.94 64 VAL A CA 1
ATOM 480 C C . VAL A 1 64 ? -2.346 2.606 3.904 1.00 96.94 64 VAL A C 1
ATOM 482 O O . VAL A 1 64 ? -2.781 3.730 3.659 1.00 96.94 64 VAL A O 1
ATOM 485 N N . GLN A 1 65 ? -2.045 1.738 2.933 1.00 95.62 65 GLN A N 1
ATOM 486 C CA . GLN A 1 65 ? -2.219 2.045 1.509 1.00 95.62 65 GLN A CA 1
ATOM 487 C C . GLN A 1 65 ? -3.683 2.356 1.167 1.00 95.62 65 GLN A C 1
ATOM 489 O O . GLN A 1 65 ? -3.956 3.345 0.486 1.00 95.62 65 GLN A O 1
ATOM 494 N N . LEU A 1 66 ? -4.624 1.550 1.671 1.00 95.75 66 LEU A N 1
ATOM 495 C CA . LEU A 1 66 ? -6.061 1.787 1.518 1.00 95.75 66 LEU A CA 1
ATOM 496 C C . LEU A 1 66 ? -6.475 3.131 2.113 1.00 95.75 66 LEU A C 1
ATOM 498 O O . LEU A 1 66 ? -7.217 3.881 1.478 1.00 95.75 66 LEU A O 1
ATOM 502 N N . ALA A 1 67 ? -5.989 3.458 3.308 1.00 95.50 67 ALA A N 1
ATOM 503 C CA . ALA A 1 67 ? -6.323 4.716 3.949 1.00 95.50 67 ALA A CA 1
ATOM 504 C C . ALA A 1 67 ? -5.778 5.916 3.179 1.00 95.50 67 ALA A C 1
ATOM 506 O O . ALA A 1 67 ? -6.544 6.826 2.895 1.00 95.50 67 ALA A O 1
ATOM 507 N N . LEU A 1 68 ? -4.508 5.912 2.771 1.00 94.12 68 LEU A N 1
ATOM 508 C CA . LEU A 1 68 ? -3.911 7.035 2.039 1.00 94.12 68 LEU A CA 1
ATOM 509 C C . LEU A 1 68 ? -4.541 7.258 0.655 1.00 94.12 68 LEU A C 1
ATOM 511 O O . LEU A 1 68 ? -4.619 8.392 0.185 1.00 94.12 68 LEU A O 1
ATOM 515 N N . GLU A 1 69 ? -5.027 6.197 0.009 1.00 93.69 69 GLU A N 1
ATOM 516 C CA . GLU A 1 69 ? -5.753 6.284 -1.264 1.00 93.69 69 GLU A CA 1
ATOM 517 C C . GLU A 1 69 ? -7.134 6.957 -1.111 1.00 93.69 69 GLU A C 1
ATOM 519 O O . GLU A 1 69 ? -7.591 7.694 -1.997 1.00 93.69 69 GLU A O 1
ATOM 524 N N . ASN A 1 70 ? -7.793 6.731 0.030 1.00 92.69 70 ASN A N 1
ATOM 525 C CA . ASN A 1 70 ? -9.177 7.144 0.284 1.00 92.69 70 ASN A CA 1
ATOM 526 C C . ASN A 1 70 ? -9.308 8.367 1.208 1.00 92.69 70 ASN A C 1
ATOM 528 O O . ASN A 1 70 ? -10.341 9.031 1.195 1.00 92.69 70 ASN A O 1
ATOM 532 N N . ALA A 1 71 ? -8.257 8.697 1.950 1.00 91.00 71 ALA A N 1
ATOM 533 C CA . ALA A 1 71 ? -8.123 9.843 2.837 1.00 91.00 71 ALA A CA 1
ATOM 534 C C . ALA A 1 71 ? -6.731 10.467 2.610 1.00 91.00 71 ALA A C 1
ATOM 536 O O . ALA A 1 71 ? -5.771 10.107 3.296 1.00 91.00 71 ALA A O 1
ATOM 537 N N . PRO A 1 72 ? -6.582 11.371 1.624 1.00 85.62 72 PRO A N 1
ATOM 538 C CA . PRO A 1 72 ? -5.285 11.940 1.280 1.00 85.62 72 PRO A CA 1
ATOM 539 C C . PRO A 1 72 ? -4.761 12.811 2.430 1.00 85.62 72 PRO A C 1
ATOM 541 O O . PRO A 1 72 ? -5.235 13.922 2.663 1.00 85.62 72 PRO A O 1
ATOM 544 N N . THR A 1 73 ? -3.768 12.298 3.152 1.00 91.25 73 THR A N 1
ATOM 545 C CA . THR A 1 73 ? -3.087 12.974 4.262 1.00 91.25 73 THR A CA 1
ATOM 546 C C . THR A 1 73 ? -1.608 12.599 4.276 1.00 91.25 73 THR A C 1
ATOM 548 O O . THR A 1 73 ? -1.221 11.535 3.803 1.00 91.25 73 THR A O 1
ATOM 551 N N . LEU A 1 74 ? -0.771 13.475 4.831 1.00 92.06 74 LEU A N 1
ATOM 552 C CA . LEU A 1 74 ? 0.645 13.192 5.099 1.00 92.06 74 LEU A CA 1
ATOM 553 C C . LEU A 1 74 ? 0.897 12.827 6.569 1.00 92.06 74 LEU A C 1
ATOM 555 O O . LEU A 1 74 ? 2.032 12.549 6.944 1.00 92.06 74 LEU A O 1
ATOM 559 N N . ALA A 1 75 ? -0.143 12.843 7.405 1.00 94.00 75 ALA A N 1
ATOM 560 C CA . ALA A 1 75 ? -0.063 12.521 8.823 1.00 94.00 75 ALA A CA 1
ATOM 561 C C . ALA A 1 75 ? -0.994 11.350 9.155 1.00 94.00 75 ALA A C 1
ATOM 563 O O . ALA A 1 75 ? -2.210 11.440 8.972 1.00 94.00 75 ALA A O 1
ATOM 564 N N . ILE A 1 76 ? -0.408 10.264 9.656 1.00 95.81 76 ILE A N 1
ATOM 565 C CA . ILE A 1 76 ? -1.102 9.057 10.104 1.00 95.81 76 ILE A CA 1
ATOM 566 C C . ILE A 1 76 ? -1.023 9.007 11.629 1.00 95.81 76 ILE A C 1
ATOM 568 O O . ILE A 1 76 ? -0.044 8.543 12.210 1.00 95.81 76 ILE A O 1
ATOM 572 N N . ASN A 1 77 ? -2.078 9.486 12.279 1.00 96.75 77 ASN A N 1
ATOM 573 C CA . ASN A 1 77 ? -2.219 9.389 13.726 1.00 96.75 77 ASN A CA 1
ATOM 574 C C . ASN A 1 77 ? -2.935 8.081 14.065 1.00 96.75 77 ASN A C 1
ATOM 576 O O . ASN A 1 77 ? -4.078 7.871 13.649 1.00 96.75 77 ASN A O 1
ATOM 580 N N . VAL A 1 78 ? -2.261 7.205 14.797 1.00 97.88 78 VAL A N 1
ATOM 581 C CA . VAL A 1 78 ? -2.754 5.885 15.188 1.00 97.88 78 VAL A CA 1
ATOM 582 C C . VAL A 1 78 ? -2.973 5.877 16.691 1.00 97.88 78 VAL A C 1
ATOM 584 O O . VAL A 1 78 ? -2.067 6.207 17.453 1.00 97.88 78 VAL A O 1
ATOM 587 N N . THR A 1 79 ? -4.166 5.473 17.108 1.00 97.75 79 TH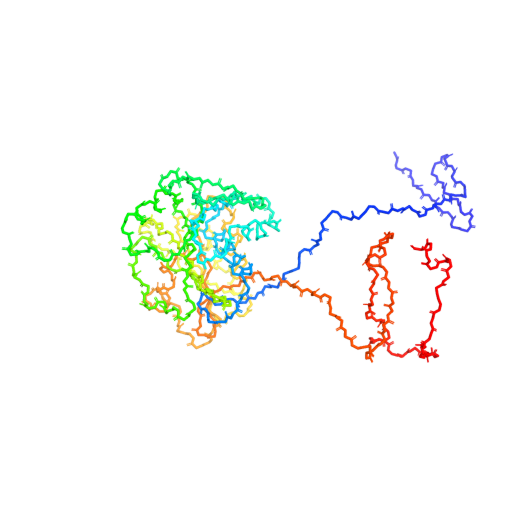R A N 1
ATOM 588 C CA . THR A 1 79 ? -4.508 5.223 18.507 1.00 97.75 79 THR A CA 1
ATOM 589 C C . THR A 1 79 ? -4.928 3.768 18.652 1.00 97.75 79 THR A C 1
ATOM 591 O O . THR A 1 79 ? -5.887 3.340 18.017 1.00 97.75 79 THR A O 1
ATOM 594 N N . GLU A 1 80 ? -4.246 3.005 19.499 1.00 96.88 80 GLU A N 1
ATOM 595 C CA . GLU A 1 80 ? -4.627 1.633 19.839 1.00 96.88 80 GLU A CA 1
ATOM 596 C C . GLU A 1 80 ? -5.149 1.545 21.270 1.00 96.88 80 GLU A C 1
ATOM 598 O O . GLU A 1 80 ? -4.492 1.981 22.213 1.00 96.88 80 GLU A O 1
ATOM 603 N N . VAL A 1 81 ? -6.329 0.950 21.440 1.00 95.31 81 VAL A N 1
ATOM 604 C CA . VAL A 1 81 ? -6.873 0.609 22.756 1.00 95.31 81 VAL A CA 1
ATOM 605 C C . VAL A 1 81 ? -6.308 -0.747 23.164 1.00 95.31 81 VAL A C 1
ATOM 607 O O . VAL A 1 81 ? -6.686 -1.780 22.608 1.00 95.31 81 VAL A O 1
ATOM 610 N N . TYR A 1 82 ? -5.395 -0.746 24.135 1.00 92.19 82 TYR A N 1
ATOM 611 C CA . TYR A 1 82 ? -4.704 -1.957 24.569 1.00 92.19 82 TYR A CA 1
ATOM 612 C C . TYR A 1 82 ? -5.665 -2.995 25.150 1.00 92.19 82 TYR A C 1
ATOM 614 O O . TYR A 1 82 ? -6.569 -2.669 25.925 1.00 92.19 82 TYR A O 1
ATOM 622 N N . THR A 1 83 ? -5.411 -4.264 24.835 1.00 87.12 83 THR A N 1
ATOM 623 C CA . THR A 1 83 ? -6.075 -5.404 25.472 1.00 87.12 83 THR A CA 1
ATOM 624 C C . THR A 1 83 ? -5.038 -6.475 25.798 1.00 87.12 83 THR A C 1
ATOM 626 O O . THR A 1 83 ? -4.168 -6.759 24.985 1.00 87.12 83 THR A O 1
ATOM 629 N N . GLN A 1 84 ? -5.121 -7.087 26.984 1.00 84.44 84 GLN A N 1
ATOM 630 C CA . GLN A 1 84 ? -4.149 -8.097 27.442 1.00 84.44 84 GLN A CA 1
ATOM 631 C C . GLN A 1 84 ? -4.156 -9.390 26.611 1.00 84.44 84 GLN A C 1
ATOM 633 O O . GLN A 1 84 ? -3.210 -10.168 26.670 1.00 84.44 84 GLN A O 1
ATOM 638 N N . SER A 1 85 ? -5.229 -9.634 25.863 1.00 85.19 85 SER A N 1
ATOM 639 C CA . SER A 1 85 ? -5.432 -10.810 25.014 1.00 85.19 85 SER A CA 1
ATOM 640 C C . SER A 1 85 ? -4.532 -10.841 23.779 1.00 85.19 85 SER A C 1
ATOM 642 O O . SER A 1 85 ? -4.366 -11.913 23.201 1.00 85.19 85 SER A O 1
ATOM 644 N N . ARG A 1 86 ? -3.999 -9.695 23.332 1.00 88.00 86 ARG A N 1
ATOM 645 C CA . ARG A 1 86 ? -3.353 -9.570 22.019 1.00 88.00 86 ARG A CA 1
ATOM 646 C C . ARG A 1 86 ? -2.129 -8.662 22.051 1.00 88.00 86 ARG A C 1
ATOM 648 O O . ARG A 1 86 ? -2.067 -7.700 22.811 1.00 88.00 86 ARG A O 1
ATOM 655 N N . ALA A 1 87 ? -1.168 -8.942 21.172 1.00 91.38 87 ALA A N 1
ATOM 656 C CA . ALA A 1 87 ? 0.012 -8.101 20.992 1.00 91.38 87 ALA A CA 1
ATOM 657 C C . ALA A 1 87 ? -0.354 -6.751 20.354 1.00 91.38 87 ALA A C 1
ATOM 659 O O . ALA A 1 87 ? -1.235 -6.690 19.499 1.00 91.38 87 ALA A O 1
ATOM 660 N N . VAL A 1 88 ? 0.333 -5.677 20.743 1.00 93.25 88 VAL A N 1
ATOM 661 C CA . VAL A 1 88 ? 0.114 -4.318 20.212 1.00 93.25 88 VAL A CA 1
ATOM 662 C C . VAL A 1 88 ? 0.478 -4.253 18.727 1.00 93.25 88 VAL A C 1
ATOM 664 O O . VAL A 1 88 ? 1.561 -4.692 18.357 1.00 93.25 88 VAL A O 1
ATOM 667 N N . LEU A 1 89 ? -0.374 -3.661 17.886 1.00 95.12 89 LEU A N 1
ATOM 668 C CA . LEU A 1 89 ? -0.139 -3.497 16.441 1.00 95.12 89 LEU A CA 1
ATOM 669 C C . LEU A 1 89 ? 0.365 -2.101 16.046 1.00 95.12 89 LEU A C 1
ATOM 671 O O . LEU A 1 89 ? 0.874 -1.935 14.941 1.00 95.12 89 LEU A O 1
ATOM 675 N N . ALA A 1 90 ? 0.253 -1.096 16.918 1.00 95.44 90 ALA A N 1
ATOM 676 C CA . ALA A 1 90 ? 0.577 0.296 16.608 1.00 95.44 90 ALA A CA 1
ATOM 677 C C . ALA A 1 90 ? 1.999 0.476 16.050 1.00 95.44 90 ALA A C 1
ATOM 679 O O . ALA A 1 90 ? 2.187 1.235 15.104 1.00 95.44 90 ALA A O 1
ATOM 680 N N . HIS A 1 91 ? 2.989 -0.256 16.572 1.00 94.75 91 HIS A N 1
ATOM 681 C CA . HIS A 1 91 ? 4.376 -0.196 16.090 1.00 94.75 91 HIS A CA 1
ATOM 682 C C . HIS A 1 91 ? 4.513 -0.577 14.602 1.00 94.75 91 HIS A C 1
ATOM 684 O O . HIS A 1 91 ? 5.280 0.056 13.877 1.00 94.75 91 HIS A O 1
ATOM 690 N N . LEU A 1 92 ? 3.692 -1.516 14.110 1.00 96.06 92 LEU A N 1
ATOM 691 C CA . LEU A 1 92 ? 3.690 -1.938 12.705 1.00 96.06 92 LEU A CA 1
ATOM 692 C C . LEU A 1 92 ? 3.241 -0.818 11.760 1.00 96.06 92 LEU A C 1
ATOM 694 O O . LEU A 1 92 ? 3.624 -0.808 10.593 1.00 96.06 92 LEU A O 1
ATOM 698 N N . PHE A 1 93 ? 2.452 0.151 12.239 1.00 96.69 93 PHE A N 1
ATOM 699 C CA . PHE A 1 93 ? 2.129 1.344 11.452 1.00 96.69 93 PHE A CA 1
ATOM 700 C C . PHE A 1 93 ? 3.346 2.258 11.289 1.00 96.69 93 PHE A C 1
ATOM 702 O O . PHE A 1 93 ? 3.472 2.917 10.261 1.00 96.69 93 PHE A O 1
ATOM 709 N N . GLY A 1 94 ? 4.256 2.291 12.267 1.00 94.81 94 GLY A N 1
ATOM 710 C CA . GLY A 1 94 ? 5.547 2.967 12.133 1.00 94.81 94 GLY A CA 1
ATOM 711 C C . GLY A 1 94 ? 6.365 2.370 10.993 1.00 94.81 94 GLY A C 1
ATOM 712 O O . GLY A 1 94 ? 6.782 3.093 10.092 1.00 94.81 94 GLY A O 1
ATOM 713 N N . GLU A 1 95 ? 6.497 1.043 10.983 1.00 93.00 95 GLU A N 1
ATOM 714 C CA . GLU A 1 95 ? 7.186 0.300 9.921 1.00 93.00 95 GLU A CA 1
ATOM 715 C C . GLU A 1 95 ? 6.507 0.460 8.554 1.00 93.00 95 GLU A C 1
ATOM 717 O O . GLU A 1 95 ? 7.173 0.683 7.548 1.00 93.00 95 GLU A O 1
ATOM 722 N N . ALA A 1 96 ? 5.173 0.400 8.500 1.00 94.25 96 ALA A N 1
ATOM 723 C CA . ALA A 1 96 ? 4.422 0.565 7.257 1.00 94.25 96 ALA A CA 1
ATOM 724 C C . ALA A 1 96 ? 4.571 1.963 6.634 1.00 94.25 96 ALA A C 1
ATOM 726 O O . ALA A 1 96 ? 4.446 2.110 5.419 1.00 94.25 96 ALA A O 1
ATOM 727 N N . VAL A 1 97 ? 4.817 2.985 7.457 1.00 94.06 97 VAL A N 1
ATOM 728 C CA . VAL A 1 97 ? 4.969 4.379 7.020 1.00 94.06 97 VAL A CA 1
ATOM 729 C C . VAL A 1 97 ? 6.425 4.747 6.743 1.00 94.06 97 VAL A C 1
ATOM 731 O O . VAL A 1 97 ? 6.664 5.659 5.958 1.00 94.06 97 VAL A O 1
ATOM 734 N N . ALA A 1 98 ? 7.392 4.033 7.326 1.00 90.25 98 ALA A N 1
ATOM 735 C CA . ALA A 1 98 ? 8.820 4.332 7.203 1.00 90.25 98 ALA A CA 1
ATOM 736 C C . ALA A 1 98 ? 9.319 4.391 5.747 1.00 90.25 98 ALA A C 1
ATOM 738 O O . ALA A 1 98 ? 10.201 5.191 5.432 1.00 90.25 98 ALA A O 1
ATOM 739 N N . ASP A 1 99 ? 8.718 3.597 4.858 1.00 87.25 99 ASP A N 1
ATOM 740 C CA . ASP A 1 99 ? 9.088 3.533 3.440 1.00 87.25 99 ASP A CA 1
ATOM 741 C C . ASP A 1 99 ? 8.371 4.587 2.575 1.00 87.25 99 ASP A C 1
ATOM 743 O O . ASP A 1 99 ? 8.682 4.748 1.392 1.00 87.25 99 ASP A O 1
ATOM 747 N N . LEU A 1 100 ? 7.387 5.301 3.133 1.00 89.69 100 LEU A N 1
ATOM 748 C CA . LEU A 1 100 ? 6.555 6.238 2.386 1.00 89.69 100 LEU A CA 1
ATOM 749 C C . LEU A 1 100 ? 7.158 7.650 2.397 1.00 89.69 100 LEU A C 1
ATOM 751 O O . LEU A 1 100 ? 7.429 8.218 3.458 1.00 89.69 100 LEU A O 1
ATOM 755 N N . PRO A 1 101 ? 7.318 8.292 1.228 1.00 86.88 101 PRO A N 1
ATOM 756 C CA . PRO A 1 101 ? 7.911 9.617 1.163 1.00 86.88 101 PRO A CA 1
ATOM 757 C C . PRO A 1 101 ? 6.986 10.660 1.796 1.00 86.88 101 PRO A C 1
ATOM 759 O O . PRO A 1 101 ? 5.808 10.745 1.459 1.00 86.88 101 PRO A O 1
ATOM 762 N N . LEU A 1 102 ? 7.551 11.513 2.657 1.00 89.94 102 LEU A N 1
ATOM 763 C CA . LEU A 1 102 ? 6.888 12.666 3.292 1.00 89.94 102 LEU A CA 1
ATOM 764 C C . LEU A 1 102 ? 5.738 12.332 4.259 1.00 89.94 102 LEU A C 1
ATOM 766 O O . LEU A 1 102 ? 5.213 13.252 4.890 1.00 89.94 102 LEU A O 1
ATOM 770 N N . VAL A 1 103 ? 5.363 11.060 4.403 1.00 93.81 103 VAL A N 1
ATOM 771 C CA . VAL A 1 103 ? 4.323 10.630 5.338 1.00 93.81 103 VAL A CA 1
ATOM 772 C C . VAL A 1 103 ? 4.939 10.465 6.723 1.00 93.81 103 VAL A C 1
ATOM 774 O O . VAL A 1 103 ? 6.034 9.932 6.879 1.00 93.81 103 VAL A O 1
ATOM 777 N N . ARG A 1 104 ? 4.246 10.957 7.745 1.00 94.44 104 ARG A N 1
ATOM 778 C CA . ARG A 1 104 ? 4.663 10.856 9.145 1.00 94.44 104 ARG A CA 1
ATOM 779 C C . ARG A 1 104 ? 3.611 10.105 9.932 1.00 94.44 104 ARG A C 1
ATOM 781 O O . ARG A 1 104 ? 2.418 10.297 9.697 1.00 94.44 104 ARG A O 1
ATOM 788 N N . SER A 1 105 ? 4.050 9.303 10.891 1.00 95.31 105 SER A N 1
ATOM 789 C CA . SER A 1 105 ? 3.165 8.622 11.827 1.00 95.31 105 SER A CA 1
ATOM 790 C C . SER A 1 105 ? 3.327 9.164 13.246 1.00 95.31 105 SER A C 1
ATOM 792 O O . SER A 1 105 ? 4.416 9.550 13.671 1.00 95.31 105 SER A O 1
ATOM 794 N N . SER A 1 106 ? 2.216 9.214 13.975 1.00 96.12 106 SER A N 1
ATOM 795 C CA . SER A 1 106 ? 2.186 9.417 15.421 1.00 96.12 106 SER A CA 1
ATOM 796 C C . SER A 1 106 ? 1.447 8.236 16.024 1.00 96.12 106 SER A C 1
ATOM 798 O O . SER A 1 106 ? 0.298 7.981 15.667 1.00 96.12 106 SER A O 1
ATOM 800 N N . LEU A 1 107 ? 2.127 7.478 16.879 1.00 97.19 107 LEU A N 1
ATOM 801 C CA . LEU A 1 107 ? 1.636 6.206 17.394 1.00 97.19 107 LEU A CA 1
ATOM 802 C C . LEU A 1 107 ? 1.343 6.353 18.885 1.00 97.19 107 LEU A C 1
ATOM 804 O O . LEU A 1 107 ? 2.243 6.684 19.660 1.00 97.19 107 LEU A O 1
ATOM 808 N N . THR A 1 108 ? 0.096 6.110 19.279 1.00 96.75 108 THR A N 1
ATOM 809 C CA . THR A 1 108 ? -0.358 6.180 20.671 1.00 96.75 108 THR A CA 1
ATOM 810 C C . THR A 1 108 ? -1.038 4.877 21.081 1.00 96.75 108 THR A C 1
ATOM 812 O O . THR A 1 108 ? -1.886 4.362 20.356 1.00 96.75 108 THR A O 1
ATOM 815 N N . VAL A 1 109 ? -0.700 4.355 22.259 1.00 96.75 109 VAL A N 1
ATOM 816 C CA . VAL A 1 109 ? -1.375 3.208 22.883 1.00 96.75 109 VAL A CA 1
ATOM 817 C C . VAL A 1 109 ? -2.017 3.666 24.186 1.00 96.75 109 VAL A C 1
ATOM 819 O O . VAL A 1 109 ? -1.343 4.220 25.055 1.00 96.75 109 VAL A O 1
ATOM 822 N N . LEU A 1 110 ? -3.318 3.421 24.323 1.00 95.25 110 LEU A N 1
ATOM 823 C CA . LEU A 1 110 ? -4.094 3.735 25.517 1.00 95.25 110 LEU A CA 1
ATOM 824 C C . LEU A 1 110 ? -4.120 2.522 26.444 1.00 95.25 110 LEU A C 1
ATOM 826 O O . LEU A 1 110 ? -4.708 1.491 26.108 1.00 95.25 110 LEU A O 1
ATOM 830 N N . THR A 1 111 ? -3.480 2.638 27.604 1.00 92.69 111 THR A N 1
ATOM 831 C CA . THR A 1 111 ? -3.457 1.587 28.623 1.00 92.69 111 THR A CA 1
ATOM 832 C C . THR A 1 111 ? -3.130 2.145 30.010 1.00 92.69 111 THR A C 1
ATOM 834 O O . THR A 1 111 ? -2.307 3.051 30.135 1.00 92.69 111 THR A O 1
ATOM 837 N N . PRO A 1 112 ? -3.722 1.586 31.080 1.00 87.62 112 PRO A N 1
ATOM 838 C CA . PRO A 1 112 ? -3.256 1.828 32.441 1.00 87.62 112 PRO A CA 1
ATOM 839 C C . PRO A 1 112 ? -1.996 1.015 32.793 1.00 87.62 112 PRO A C 1
ATOM 841 O O . PRO A 1 112 ? -1.396 1.252 33.840 1.00 87.62 112 PRO A O 1
ATOM 844 N N . ALA A 1 113 ? -1.609 0.032 31.972 1.00 87.56 113 ALA A N 1
ATOM 845 C CA . ALA A 1 113 ? -0.430 -0.796 32.210 1.00 87.56 113 ALA A CA 1
ATOM 846 C C . ALA A 1 113 ? 0.864 -0.061 31.829 1.00 87.56 113 ALA A C 1
ATOM 848 O O . ALA A 1 113 ? 0.907 0.680 30.849 1.00 87.56 113 ALA A O 1
ATOM 849 N N . LEU A 1 114 ? 1.941 -0.322 32.571 1.00 83.31 114 LEU A N 1
ATOM 850 C CA . LEU A 1 114 ? 3.277 0.154 32.219 1.00 83.31 114 LEU A CA 1
ATOM 851 C C . LEU A 1 114 ? 3.834 -0.726 31.094 1.00 83.31 114 LEU A C 1
ATOM 853 O O . LEU A 1 114 ? 4.250 -1.857 31.336 1.00 83.31 114 LEU A O 1
ATOM 857 N N . LEU A 1 115 ? 3.792 -0.210 29.867 1.00 86.38 115 LEU A N 1
ATOM 858 C CA . LEU A 1 115 ? 4.376 -0.829 28.680 1.00 86.38 115 LEU A CA 1
ATOM 859 C C . LEU A 1 115 ? 5.434 0.110 28.105 1.00 86.38 115 LEU A C 1
ATOM 861 O O . LEU A 1 115 ? 5.188 1.306 27.967 1.00 86.38 115 LEU A O 1
ATOM 865 N N . GLU A 1 116 ? 6.584 -0.442 27.732 1.00 86.56 116 GLU A N 1
ATOM 866 C CA . GLU A 1 116 ? 7.606 0.269 26.967 1.00 86.56 116 GLU A CA 1
ATOM 867 C C . GLU A 1 116 ? 7.668 -0.341 25.571 1.00 86.56 116 GLU A C 1
ATOM 869 O O . GLU A 1 116 ? 7.979 -1.520 25.403 1.00 86.56 116 GLU A O 1
ATOM 874 N N . ILE A 1 117 ? 7.306 0.461 24.571 1.00 88.25 117 ILE A N 1
ATOM 875 C CA . ILE A 1 117 ? 7.293 0.066 23.165 1.00 88.25 117 ILE A CA 1
ATOM 876 C C . ILE A 1 117 ? 8.076 1.124 22.401 1.00 88.25 117 ILE A C 1
ATOM 878 O O . ILE A 1 117 ? 7.828 2.323 22.542 1.00 88.25 117 ILE A O 1
ATOM 882 N N . GLU A 1 118 ? 9.041 0.681 21.603 1.00 86.56 118 GLU A N 1
ATOM 883 C CA . GLU A 1 118 ? 9.903 1.580 20.849 1.00 86.56 118 GLU A CA 1
ATOM 884 C C . GLU A 1 118 ? 9.081 2.442 19.880 1.00 86.56 118 GLU A C 1
ATOM 886 O O . GLU A 1 118 ? 8.217 1.939 19.163 1.00 86.56 118 GLU A O 1
ATOM 891 N N . ASN A 1 119 ? 9.351 3.750 19.854 1.00 88.06 119 ASN A N 1
ATOM 892 C CA . ASN A 1 119 ? 8.703 4.721 18.963 1.00 88.06 119 ASN A CA 1
ATOM 893 C C . ASN A 1 119 ? 7.167 4.827 19.106 1.00 88.06 119 ASN A C 1
ATOM 895 O O . ASN A 1 119 ? 6.501 5.360 18.217 1.00 88.06 119 ASN A O 1
ATOM 899 N N . VAL A 1 120 ? 6.597 4.375 20.229 1.00 94.00 120 VAL A N 1
ATOM 900 C CA . VAL A 1 120 ? 5.158 4.455 20.522 1.00 94.00 120 VAL A CA 1
ATOM 901 C C . VAL A 1 120 ? 4.925 5.188 21.842 1.00 94.00 120 VAL A C 1
ATOM 903 O O . VAL A 1 120 ? 5.548 4.896 22.858 1.00 94.00 120 VAL A O 1
ATOM 906 N N . THR A 1 121 ? 3.995 6.144 21.842 1.00 94.38 121 THR A N 1
ATOM 907 C CA . THR A 1 121 ? 3.617 6.890 23.048 1.00 94.38 121 THR A CA 1
ATOM 908 C C . THR A 1 121 ? 2.568 6.107 23.831 1.00 94.38 121 THR A C 1
ATOM 910 O O . THR A 1 121 ? 1.476 5.858 23.328 1.00 94.38 121 THR A O 1
ATOM 913 N N . VAL A 1 122 ? 2.866 5.739 25.074 1.00 94.50 122 VAL A N 1
ATOM 914 C CA . VAL A 1 122 ? 1.920 5.030 25.948 1.00 94.50 122 VAL A CA 1
ATOM 915 C C . VAL A 1 122 ? 1.257 6.025 26.896 1.00 94.50 122 VAL A C 1
ATOM 917 O O . VAL A 1 122 ? 1.944 6.782 27.580 1.00 94.50 122 VAL A O 1
ATOM 920 N N . LYS A 1 123 ? -0.079 6.046 26.925 1.00 93.50 123 LYS A N 1
ATOM 921 C CA . LYS A 1 123 ? -0.865 6.977 27.745 1.00 93.50 123 LYS A CA 1
ATOM 922 C C . LYS A 1 123 ? -1.953 6.260 28.535 1.00 93.50 123 LYS A C 1
ATOM 924 O O . LYS A 1 123 ? -2.602 5.353 28.023 1.00 93.50 123 LYS A O 1
ATOM 929 N N . ASN A 1 124 ? -2.219 6.745 29.745 1.00 92.62 124 ASN A N 1
ATOM 930 C CA . ASN A 1 124 ? -3.359 6.322 30.557 1.00 92.62 124 ASN A CA 1
ATOM 931 C C . ASN A 1 124 ? -4.490 7.359 30.458 1.00 92.62 124 ASN A C 1
ATOM 933 O O . ASN A 1 124 ? -4.766 8.088 31.408 1.00 92.62 124 ASN A O 1
ATOM 937 N N . GLU A 1 125 ? -5.088 7.455 29.273 1.00 91.56 125 GLU A N 1
ATOM 938 C CA . GLU A 1 125 ? -6.160 8.401 28.935 1.00 91.56 125 GLU A CA 1
ATOM 939 C C . GLU A 1 125 ? -7.360 7.625 28.377 1.00 91.56 125 GLU A C 1
ATOM 941 O O . GLU A 1 125 ? -7.209 6.525 27.830 1.00 91.56 125 GLU A O 1
ATOM 946 N N . LYS A 1 126 ? -8.571 8.181 28.492 1.00 90.50 126 LYS A N 1
ATOM 947 C CA . LYS A 1 126 ? -9.751 7.589 27.845 1.00 90.50 126 LYS A CA 1
ATOM 948 C C . LYS A 1 126 ? -9.756 7.881 26.345 1.00 90.50 126 LYS A C 1
ATOM 950 O O . LYS A 1 126 ? -9.191 8.868 25.881 1.00 90.50 126 LYS A O 1
ATOM 955 N N . LEU A 1 127 ? -10.479 7.059 25.581 1.00 91.31 127 LEU A N 1
ATOM 956 C CA . LEU A 1 127 ? -10.633 7.257 24.136 1.00 91.31 127 LEU A CA 1
ATOM 957 C C . LEU A 1 127 ? -11.243 8.629 23.796 1.00 91.31 127 LEU A C 1
ATOM 959 O O . LEU A 1 127 ? -10.800 9.267 22.847 1.00 91.31 127 LEU A O 1
ATOM 963 N N . ALA A 1 128 ? -12.200 9.099 24.603 1.00 90.62 128 ALA A N 1
ATOM 964 C CA . ALA A 1 128 ? -12.852 10.400 24.442 1.00 90.62 128 ALA A CA 1
ATOM 965 C C . ALA A 1 128 ? -11.909 11.612 24.598 1.00 90.62 128 ALA A C 1
ATOM 967 O O . ALA A 1 128 ? -12.274 12.716 24.203 1.00 90.62 128 ALA A O 1
ATOM 968 N N . GLU A 1 129 ? -10.723 11.425 25.186 1.00 90.69 129 GLU A N 1
ATOM 969 C CA . GLU A 1 129 ? -9.712 12.480 25.354 1.00 90.69 129 GLU A CA 1
ATOM 970 C C . GLU A 1 129 ? -8.795 12.600 24.126 1.00 90.69 129 GLU A C 1
ATOM 972 O O . GLU A 1 129 ? -8.104 13.606 23.962 1.00 90.69 129 GLU A O 1
ATOM 977 N N . GLN A 1 130 ? -8.800 11.600 23.237 1.00 91.81 130 GLN A N 1
ATOM 978 C CA . GLN A 1 130 ? -8.052 11.656 21.985 1.00 91.81 130 GLN A CA 1
ATOM 979 C C . GLN A 1 130 ? -8.819 12.439 20.919 1.00 91.81 130 GLN A C 1
ATOM 981 O O . GLN A 1 130 ? -10.048 12.481 20.893 1.00 91.81 130 GLN A O 1
ATOM 986 N N . SER A 1 131 ? -8.077 13.038 19.991 1.00 92.38 131 SER A N 1
ATOM 987 C CA . SER A 1 131 ? -8.645 13.747 18.846 1.00 92.38 131 SER A CA 1
ATOM 988 C C . SER A 1 131 ? -7.745 13.609 17.624 1.00 92.38 131 SER A C 1
ATOM 990 O O . SER A 1 131 ? -6.549 13.344 17.740 1.00 92.38 131 SER A O 1
ATOM 992 N N . SER A 1 132 ? -8.315 13.835 16.440 1.00 92.19 132 SER A N 1
ATOM 993 C CA . SER A 1 132 ? -7.586 13.813 15.164 1.00 92.19 132 SER A CA 1
ATOM 994 C C . SER A 1 132 ? -6.892 12.478 14.859 1.00 92.19 132 SER A C 1
ATOM 996 O O . SER A 1 132 ? -5.847 12.448 14.203 1.00 92.19 132 SER A O 1
ATOM 998 N N . THR A 1 133 ? -7.476 11.368 15.311 1.00 95.12 133 THR A N 1
ATOM 999 C CA . THR A 1 133 ? -6.989 10.016 15.023 1.00 95.12 133 THR A CA 1
ATOM 1000 C C . THR A 1 133 ? -7.419 9.595 13.622 1.00 95.12 133 THR A C 1
ATOM 1002 O O . THR A 1 133 ? -8.592 9.696 13.259 1.00 95.12 133 THR A O 1
ATOM 1005 N N . LEU A 1 134 ? -6.474 9.108 12.818 1.00 96.81 134 LEU A N 1
ATOM 1006 C CA . LEU A 1 134 ? -6.778 8.512 11.519 1.00 96.81 134 LEU A CA 1
ATOM 1007 C C . LEU A 1 134 ? -7.107 7.027 11.659 1.00 96.81 134 LEU A C 1
ATOM 1009 O O . LEU A 1 134 ? -8.053 6.577 11.030 1.00 96.81 134 LEU A O 1
ATOM 1013 N N . PHE A 1 135 ? -6.362 6.284 12.480 1.00 98.00 135 PHE A N 1
ATOM 1014 C CA . PHE A 1 135 ? -6.605 4.864 12.738 1.00 98.00 135 PHE A CA 1
ATOM 1015 C C . PHE A 1 135 ? -6.880 4.610 14.213 1.00 98.00 135 PHE A C 1
ATOM 1017 O O . PHE A 1 135 ? -6.021 4.862 15.054 1.00 98.00 135 PHE A O 1
ATOM 1024 N N . LEU A 1 136 ? -8.050 4.057 14.512 1.00 97.69 136 LEU A N 1
ATOM 1025 C CA . LEU A 1 136 ? -8.384 3.512 15.821 1.00 97.69 136 LEU A CA 1
ATOM 1026 C C . LEU A 1 136 ? -8.277 1.986 15.777 1.00 97.69 136 LEU A C 1
ATOM 1028 O O . LEU A 1 136 ? -9.051 1.333 15.083 1.00 97.69 136 LEU A O 1
ATOM 1032 N N . ILE A 1 137 ? -7.336 1.416 16.522 1.00 97.50 137 ILE A N 1
ATOM 1033 C CA . ILE A 1 137 ? -7.163 -0.034 16.648 1.00 97.50 137 ILE A CA 1
ATOM 1034 C C . ILE A 1 137 ? -7.856 -0.491 17.931 1.00 97.50 137 ILE A C 1
ATOM 1036 O O . ILE A 1 137 ? -7.619 0.063 19.006 1.00 97.50 137 ILE A O 1
ATOM 1040 N N . THR A 1 138 ? -8.726 -1.492 17.832 1.00 95.56 138 THR A N 1
ATOM 1041 C CA . THR A 1 138 ? -9.466 -2.026 18.985 1.00 95.56 138 THR A CA 1
ATOM 1042 C C . THR A 1 138 ? -9.926 -3.457 18.723 1.00 95.56 138 THR A C 1
ATOM 1044 O O . THR A 1 138 ? -10.106 -3.857 17.575 1.00 95.56 138 THR A O 1
ATOM 1047 N N . GLU A 1 139 ? -10.199 -4.220 19.778 1.00 93.31 139 GLU A N 1
ATOM 1048 C CA . GLU A 1 139 ? -11.071 -5.394 19.663 1.00 93.31 139 GLU A CA 1
ATOM 1049 C C . GLU A 1 139 ? -12.510 -4.982 19.316 1.00 93.31 139 GLU A C 1
ATOM 1051 O O . GLU A 1 139 ? -12.880 -3.805 19.429 1.00 93.31 139 GLU A O 1
ATOM 1056 N N . ASN A 1 140 ? -13.332 -5.948 18.902 1.00 89.81 140 ASN A N 1
ATOM 1057 C CA . ASN A 1 140 ? -14.730 -5.700 18.571 1.00 89.81 140 ASN A CA 1
ATOM 1058 C C . ASN A 1 140 ? -15.540 -5.208 19.779 1.00 89.81 140 ASN A C 1
ATOM 1060 O O . ASN A 1 140 ? -16.018 -5.974 20.615 1.00 89.81 140 ASN A O 1
ATOM 1064 N N . LYS A 1 141 ? -15.730 -3.890 19.819 1.00 87.75 141 LYS A N 1
ATOM 1065 C CA . LYS A 1 141 ? -16.596 -3.174 20.763 1.00 87.75 141 LYS A CA 1
ATOM 1066 C C . LYS A 1 141 ? -17.724 -2.444 20.045 1.00 87.75 141 LYS A C 1
ATOM 1068 O O . LYS A 1 141 ? -18.349 -1.552 20.601 1.00 87.75 141 LYS A O 1
ATOM 1073 N N . LEU A 1 142 ? -18.020 -2.832 18.806 1.00 85.19 142 LEU A N 1
ATOM 1074 C CA . LEU A 1 142 ? -18.984 -2.124 17.965 1.00 85.19 142 LEU A CA 1
ATOM 1075 C C . LEU A 1 142 ? -20.433 -2.241 18.464 1.00 85.19 142 LEU A C 1
ATOM 1077 O O . LEU A 1 142 ? -21.299 -1.479 18.046 1.00 85.19 142 LEU A O 1
ATOM 1081 N N . ALA A 1 143 ? -20.706 -3.192 19.360 1.00 84.56 143 ALA A N 1
ATOM 1082 C CA . ALA A 1 143 ? -21.996 -3.321 20.026 1.00 84.56 143 ALA A CA 1
ATOM 1083 C C . ALA A 1 143 ? -22.213 -2.305 21.164 1.00 84.56 143 ALA A C 1
ATOM 1085 O O . ALA A 1 143 ? -23.347 -2.197 21.626 1.00 84.56 143 ALA A O 1
ATOM 1086 N N . ASP A 1 144 ? -21.165 -1.615 21.627 1.00 89.81 144 ASP A N 1
ATOM 1087 C CA . ASP A 1 144 ? -21.228 -0.626 22.704 1.00 89.81 144 ASP A CA 1
ATOM 1088 C C . ASP A 1 144 ? -21.491 0.783 22.128 1.00 89.81 144 ASP A C 1
ATOM 1090 O O . ASP A 1 144 ? -20.618 1.345 21.459 1.00 89.81 144 ASP A O 1
ATOM 1094 N N . PRO A 1 145 ? -22.671 1.386 22.378 1.00 89.12 145 PRO A N 1
ATOM 1095 C CA . PRO A 1 145 ? -22.995 2.716 21.868 1.00 89.12 145 PRO A CA 1
ATOM 1096 C C . PRO A 1 145 ? -22.057 3.813 22.380 1.00 89.12 145 PRO A C 1
ATOM 1098 O O . PRO A 1 145 ? -21.754 4.741 21.631 1.00 89.12 145 PRO A O 1
ATOM 1101 N N . GLN A 1 146 ? -21.567 3.701 23.622 1.00 91.88 146 GLN A N 1
ATOM 1102 C CA . GLN A 1 146 ? -20.653 4.692 24.195 1.00 91.88 146 GLN A CA 1
ATOM 1103 C C . GLN A 1 146 ? -19.311 4.665 23.463 1.00 91.88 146 GLN A C 1
ATOM 1105 O O . GLN A 1 146 ? -18.757 5.712 23.132 1.00 91.88 146 GLN A O 1
ATOM 1110 N N . PHE A 1 147 ? -18.816 3.464 23.155 1.00 92.38 147 PHE A N 1
ATOM 1111 C CA . PHE A 1 147 ? -17.604 3.294 22.362 1.00 92.38 147 PHE A CA 1
ATOM 1112 C C . PHE A 1 147 ? -17.742 3.921 20.970 1.00 92.38 147 PHE A C 1
ATOM 1114 O O . PHE A 1 147 ? -16.815 4.587 20.516 1.00 92.38 147 PHE A O 1
ATOM 1121 N N . ILE A 1 148 ? -18.881 3.734 20.295 1.00 91.19 148 ILE A N 1
ATOM 1122 C CA . ILE A 1 148 ? -19.114 4.327 18.970 1.00 91.19 148 ILE A CA 1
ATOM 1123 C C . ILE A 1 148 ? -19.113 5.857 19.045 1.00 91.19 148 ILE A C 1
ATOM 1125 O O . ILE A 1 148 ? -18.476 6.498 18.209 1.00 91.19 148 ILE A O 1
ATOM 1129 N N . GLU A 1 149 ? -19.763 6.445 20.052 1.00 91.62 149 GLU A N 1
ATOM 1130 C CA . GLU A 1 149 ? -19.761 7.898 20.253 1.00 91.62 149 GLU A CA 1
ATOM 1131 C C . GLU A 1 149 ? -18.338 8.434 20.501 1.00 91.62 149 GLU A C 1
ATOM 1133 O O . GLU A 1 149 ? -17.917 9.416 19.882 1.00 91.62 149 GLU A O 1
ATOM 1138 N N . ASP A 1 150 ? -17.563 7.761 21.354 1.00 93.81 150 ASP A N 1
ATOM 1139 C CA . ASP A 1 150 ? -16.177 8.134 21.652 1.00 93.81 150 ASP A CA 1
ATOM 1140 C C . ASP A 1 150 ? -15.269 7.969 20.422 1.00 93.81 150 ASP A C 1
ATOM 1142 O O . ASP A 1 150 ? -14.459 8.847 20.114 1.00 93.81 150 ASP A O 1
ATOM 1146 N N . ALA A 1 151 ? -15.439 6.883 19.662 1.00 93.06 151 ALA A N 1
ATOM 1147 C CA . ALA A 1 151 ? -14.722 6.645 18.414 1.00 93.06 151 ALA A CA 1
ATOM 1148 C C . ALA A 1 151 ? -15.021 7.740 17.379 1.00 93.06 151 ALA A C 1
ATOM 1150 O O . ALA A 1 151 ? -14.106 8.227 16.720 1.00 93.06 151 ALA A O 1
ATOM 1151 N N . GLN A 1 152 ? -16.273 8.187 17.262 1.00 90.44 152 GLN A N 1
ATOM 1152 C CA . GLN A 1 152 ? -16.664 9.266 16.349 1.00 90.44 152 GLN A CA 1
ATOM 1153 C C . GLN A 1 152 ? -16.088 10.634 16.729 1.00 90.44 152 GLN A C 1
ATOM 1155 O O . GLN A 1 152 ? -15.815 11.439 15.833 1.00 90.44 152 GLN A O 1
ATOM 1160 N N . LYS A 1 153 ? -15.923 10.909 18.028 1.00 92.31 153 LYS A N 1
ATOM 1161 C CA . LYS A 1 153 ? -15.283 12.138 18.530 1.00 92.31 153 LYS A CA 1
ATOM 1162 C C . LYS A 1 153 ? -13.771 12.124 18.308 1.00 92.31 153 LYS A C 1
ATOM 1164 O O . LYS A 1 153 ? -13.192 13.153 17.975 1.00 92.31 153 LYS A O 1
ATOM 1169 N N . CYS A 1 154 ? -13.149 10.959 18.474 1.00 94.56 154 CYS A N 1
ATOM 1170 C CA . CYS A 1 154 ? -11.708 10.772 18.338 1.00 94.56 154 CYS A CA 1
ATOM 1171 C C . CYS A 1 154 ? -11.243 10.753 16.868 1.00 94.56 154 CYS A C 1
ATOM 1173 O O . CYS A 1 154 ? -10.213 11.345 16.527 1.00 94.56 154 CYS A O 1
ATOM 1175 N N . LEU A 1 155 ? -11.995 10.079 15.992 1.00 95.06 155 LEU A N 1
ATOM 1176 C CA . LEU A 1 155 ? -11.650 9.902 14.582 1.00 95.06 155 LEU A CA 1
ATOM 1177 C C . LEU A 1 155 ? -11.840 11.180 13.760 1.00 95.06 155 LEU A C 1
ATOM 1179 O O . LEU A 1 155 ? -12.806 11.922 13.935 1.00 95.06 155 LEU A O 1
ATOM 1183 N N . THR A 1 156 ? -10.968 11.374 12.772 1.00 93.62 156 THR A N 1
ATOM 1184 C CA . THR A 1 156 ? -11.177 12.375 11.715 1.00 93.62 156 THR A CA 1
ATOM 1185 C C . THR A 1 156 ? -12.403 12.038 10.848 1.00 93.62 156 THR A C 1
ATOM 1187 O O . THR A 1 156 ? -12.960 10.937 10.915 1.00 93.62 156 THR A O 1
ATOM 1190 N N . ASP A 1 157 ? -12.841 12.976 10.001 1.00 88.94 157 ASP A N 1
ATOM 1191 C CA . ASP A 1 157 ? -14.003 12.786 9.112 1.00 88.94 157 ASP A CA 1
ATOM 1192 C C . ASP A 1 157 ? -13.835 11.612 8.135 1.00 88.94 157 ASP A C 1
ATOM 1194 O O . ASP A 1 157 ? -14.815 10.994 7.731 1.00 88.94 157 ASP A O 1
ATOM 1198 N N . SER A 1 158 ? -12.592 11.278 7.780 1.00 89.31 158 SER A N 1
ATOM 1199 C CA . SER A 1 158 ? -12.230 10.111 6.960 1.00 89.31 158 SER A CA 1
ATOM 1200 C C . SER A 1 158 ? -11.442 9.072 7.760 1.00 89.31 158 SER A C 1
ATOM 1202 O O . SER A 1 158 ? -10.611 8.367 7.198 1.00 89.31 158 SER A O 1
ATOM 1204 N N . GLY A 1 159 ? -11.668 9.013 9.073 1.00 95.25 159 GLY A N 1
ATOM 1205 C CA . GLY A 1 159 ? -10.995 8.085 9.970 1.00 95.25 159 GLY A CA 1
ATOM 1206 C C . GLY A 1 159 ? -11.392 6.626 9.744 1.00 95.25 159 GLY A C 1
ATOM 1207 O O . GLY A 1 159 ? -12.450 6.309 9.192 1.00 95.25 159 GLY A O 1
ATOM 1208 N N . PHE A 1 160 ? -10.532 5.737 10.219 1.00 97.00 160 PHE A N 1
ATOM 1209 C CA . PHE A 1 160 ? -10.620 4.297 10.064 1.00 97.00 160 PHE A CA 1
ATOM 1210 C C . PHE A 1 160 ? -10.608 3.608 11.426 1.00 97.00 160 PHE A C 1
ATOM 1212 O O . PHE A 1 160 ? -9.884 4.009 12.337 1.00 97.00 160 PHE A O 1
ATOM 1219 N N . ILE A 1 161 ? -11.373 2.528 11.542 1.00 97.19 161 ILE A N 1
ATOM 1220 C CA . ILE A 1 161 ? -11.282 1.586 12.655 1.00 97.19 161 ILE A CA 1
ATOM 1221 C C . ILE A 1 161 ? -10.647 0.311 12.115 1.00 97.19 161 ILE A C 1
ATOM 1223 O O . ILE A 1 161 ? -11.177 -0.297 11.187 1.00 97.19 161 ILE A O 1
ATOM 1227 N N . LEU A 1 162 ? -9.526 -0.101 12.697 1.00 97.62 162 LEU A N 1
ATOM 1228 C CA . LEU A 1 162 ? -8.952 -1.421 12.479 1.00 97.62 162 LEU A CA 1
ATOM 1229 C C . LEU A 1 162 ? -9.413 -2.325 13.622 1.00 97.62 162 LEU A C 1
ATOM 1231 O O . LEU A 1 162 ? -8.845 -2.327 14.716 1.00 97.62 162 LEU A O 1
ATOM 1235 N N . MET A 1 163 ? -10.495 -3.050 13.371 1.00 96.06 163 MET A N 1
ATOM 1236 C CA . MET A 1 163 ? -11.104 -3.934 14.350 1.00 96.06 163 MET A CA 1
ATOM 1237 C C . MET A 1 163 ? -10.410 -5.296 14.346 1.00 96.06 163 MET A C 1
ATOM 1239 O O . MET A 1 163 ? -10.196 -5.888 13.289 1.00 96.06 163 MET A O 1
ATOM 1243 N N . ARG A 1 164 ? -10.111 -5.802 15.540 1.00 95.94 164 ARG A N 1
ATOM 1244 C CA . ARG A 1 164 ? -9.464 -7.092 15.779 1.00 95.94 164 ARG A CA 1
ATOM 1245 C C . ARG A 1 164 ? -10.485 -8.117 16.253 1.00 95.94 164 ARG A C 1
ATOM 1247 O O . ARG A 1 164 ? -11.250 -7.850 17.180 1.00 95.94 164 ARG A O 1
ATOM 1254 N N . GLU A 1 165 ? -10.475 -9.285 15.626 1.00 94.75 165 GLU A N 1
ATOM 1255 C CA . GLU A 1 165 ? -11.399 -10.387 15.893 1.00 94.75 165 GLU A CA 1
ATOM 1256 C C . GLU A 1 165 ? -10.683 -11.733 15.978 1.00 94.75 165 GLU A C 1
ATOM 1258 O O . GLU A 1 165 ? -9.541 -11.884 15.546 1.00 94.75 165 GLU A O 1
ATOM 1263 N N . SER A 1 166 ? -11.309 -12.718 16.615 1.00 93.44 166 SER A N 1
ATOM 1264 C CA . SER A 1 166 ? -10.739 -14.070 16.709 1.00 93.44 166 SER A CA 1
ATOM 1265 C C . SER A 1 166 ? -10.807 -14.809 15.369 1.00 93.44 166 SER A C 1
ATOM 1267 O O . SER A 1 166 ? -11.702 -14.578 14.552 1.00 93.44 166 SER A O 1
ATOM 1269 N N . VAL A 1 167 ? -9.872 -15.739 15.145 1.00 91.38 167 VAL A N 1
ATOM 1270 C CA . VAL A 1 167 ? -9.886 -16.603 13.953 1.00 91.38 167 VAL A CA 1
ATOM 1271 C C . VAL A 1 167 ? -11.228 -17.331 13.842 1.00 91.38 167 VAL A C 1
ATOM 1273 O O . VAL A 1 167 ? -11.767 -17.831 14.828 1.00 91.38 167 VAL A O 1
ATOM 1276 N N . GLY A 1 168 ? -11.774 -17.387 12.627 1.00 86.88 168 GLY A N 1
ATOM 1277 C CA . GLY A 1 168 ? -13.078 -17.996 12.350 1.00 86.88 168 GLY A CA 1
ATOM 1278 C C . GLY A 1 168 ? -14.269 -17.040 12.470 1.00 86.88 168 GLY A C 1
ATOM 1279 O O . GLY A 1 168 ? -15.388 -17.442 12.148 1.00 86.88 168 GLY A O 1
ATOM 1280 N N . PHE A 1 169 ? -14.057 -15.778 12.865 1.00 90.62 169 PHE A N 1
ATOM 1281 C CA . PHE A 1 169 ? -15.104 -14.760 12.809 1.00 90.62 169 PHE A CA 1
ATOM 1282 C C . PHE A 1 169 ? -15.617 -14.573 11.370 1.00 90.62 169 PHE A C 1
ATOM 1284 O O . PHE A 1 169 ? -14.849 -14.347 10.428 1.00 90.62 169 PHE A O 1
ATOM 1291 N N . LYS A 1 170 ? -16.940 -14.657 11.202 1.00 89.00 170 LYS A N 1
ATOM 1292 C CA . LYS A 1 170 ? -17.622 -14.444 9.922 1.00 89.00 170 LYS A CA 1
ATOM 1293 C C . LYS A 1 170 ? -18.142 -13.020 9.832 1.00 89.00 170 LYS A C 1
ATOM 1295 O O . LYS A 1 170 ? -18.793 -12.543 10.756 1.00 89.00 170 LYS A O 1
ATOM 1300 N N . LEU A 1 171 ? -17.923 -12.377 8.686 1.00 87.44 171 LEU A N 1
ATOM 1301 C CA . LEU A 1 171 ? -18.324 -10.987 8.457 1.00 87.44 171 LEU A CA 1
ATOM 1302 C C . LEU A 1 171 ? -19.844 -10.774 8.577 1.00 87.44 171 LEU A C 1
ATOM 1304 O O . LEU A 1 171 ? -20.279 -9.699 8.962 1.00 87.44 171 LEU A O 1
ATOM 1308 N N . GLU A 1 172 ? -20.641 -11.808 8.309 1.00 87.00 172 GLU A N 1
ATOM 1309 C CA . GLU A 1 172 ? -22.103 -11.819 8.481 1.00 87.00 172 GLU A CA 1
ATOM 1310 C C . GLU A 1 172 ? -22.542 -11.576 9.934 1.00 87.00 172 GLU A C 1
ATOM 1312 O O . GLU A 1 172 ? -23.626 -11.053 10.177 1.00 87.00 172 GLU A O 1
ATOM 1317 N N . ASN A 1 173 ? -21.693 -11.928 10.905 1.00 87.19 173 ASN A N 1
ATOM 1318 C CA . ASN A 1 173 ? -21.963 -11.716 12.326 1.00 87.19 173 ASN A CA 1
ATOM 1319 C C . ASN A 1 173 ? -21.657 -10.278 12.767 1.00 87.19 173 ASN A C 1
ATOM 1321 O O . ASN A 1 173 ? -21.953 -9.901 13.904 1.00 87.19 173 ASN A O 1
ATOM 1325 N N . LEU A 1 174 ? -21.035 -9.476 11.899 1.00 86.19 174 LEU A N 1
ATOM 1326 C CA . LEU A 1 174 ? -20.737 -8.086 12.188 1.00 86.19 174 LEU A CA 1
ATOM 1327 C C . LEU A 1 174 ? -22.036 -7.281 12.171 1.00 86.19 174 LEU A C 1
ATOM 1329 O O . LEU A 1 174 ? -22.739 -7.222 11.163 1.00 86.19 174 LEU A O 1
ATOM 1333 N N . LYS A 1 175 ? -22.352 -6.631 13.293 1.00 80.94 175 LYS A N 1
ATOM 1334 C CA . LYS A 1 175 ? -23.501 -5.725 13.358 1.00 80.94 175 LYS A CA 1
ATOM 1335 C C . LYS A 1 175 ? -23.305 -4.592 12.352 1.00 80.94 175 LYS A C 1
ATOM 1337 O O . LYS A 1 175 ? -22.237 -3.986 12.310 1.00 80.94 175 LYS A O 1
ATOM 1342 N N . SER A 1 176 ? -24.339 -4.303 11.562 1.00 75.06 176 SER A N 1
ATOM 1343 C CA . SER A 1 176 ? -24.338 -3.132 10.684 1.00 75.06 176 SER A CA 1
ATOM 1344 C C . SER A 1 176 ? -24.258 -1.864 11.526 1.00 75.06 176 SER A C 1
ATOM 1346 O O . SER A 1 176 ? -24.981 -1.731 12.513 1.00 75.06 176 SER A O 1
ATOM 1348 N N . ILE A 1 177 ? -23.387 -0.940 11.126 1.00 79.44 177 ILE A N 1
ATOM 1349 C CA . ILE A 1 177 ? -23.211 0.352 11.788 1.00 79.44 177 ILE A CA 1
ATOM 1350 C C . ILE A 1 177 ? -23.439 1.422 10.743 1.00 79.44 177 ILE A C 1
ATOM 1352 O O . ILE A 1 177 ? -22.732 1.496 9.735 1.00 79.44 177 ILE A O 1
ATOM 1356 N N . ASP A 1 178 ? -24.439 2.258 10.983 1.00 80.00 178 ASP A N 1
ATOM 1357 C CA . ASP A 1 178 ? -24.889 3.225 9.989 1.00 80.00 178 ASP A CA 1
ATOM 1358 C C . ASP A 1 178 ? -23.827 4.270 9.651 1.00 80.00 178 ASP A C 1
ATOM 1360 O O . ASP A 1 178 ? -23.835 4.780 8.536 1.00 80.00 178 ASP A O 1
ATOM 1364 N N . ASP A 1 179 ? -22.859 4.502 10.534 1.00 87.12 179 ASP A N 1
ATOM 1365 C CA . ASP A 1 179 ? -21.812 5.509 10.361 1.00 87.12 179 ASP A CA 1
ATOM 1366 C C . ASP A 1 179 ? -20.481 4.964 9.830 1.00 87.12 179 ASP A C 1
ATOM 1368 O O . ASP A 1 179 ? -19.553 5.745 9.616 1.00 87.12 179 ASP A O 1
ATOM 1372 N N . PHE A 1 180 ? -20.370 3.655 9.558 1.00 90.75 180 PHE A N 1
ATOM 1373 C CA . PHE A 1 180 ? -19.135 3.055 9.040 1.00 90.75 180 PHE A CA 1
ATOM 1374 C C . PHE A 1 180 ? -19.368 2.131 7.836 1.00 90.75 180 PHE A C 1
ATOM 1376 O O . PHE A 1 180 ? -20.348 1.392 7.761 1.00 90.75 180 PHE A O 1
ATOM 1383 N N . HIS A 1 181 ? -18.448 2.163 6.874 1.00 91.12 181 HIS A N 1
ATOM 1384 C CA . HIS A 1 181 ? -18.339 1.180 5.800 1.00 91.12 181 HIS A CA 1
ATOM 1385 C C . HIS A 1 181 ? -17.284 0.145 6.166 1.00 91.12 181 HIS A C 1
ATOM 1387 O O . HIS A 1 181 ? -16.162 0.506 6.504 1.00 91.12 181 HIS A O 1
ATOM 1393 N N . VAL A 1 182 ? -17.602 -1.140 6.032 1.00 94.06 182 VAL A N 1
ATOM 1394 C CA . VAL A 1 182 ? -16.571 -2.183 6.039 1.00 94.06 182 VAL A CA 1
ATOM 1395 C C . VAL A 1 182 ? -15.833 -2.115 4.705 1.00 94.06 182 VAL A C 1
ATOM 1397 O O . VAL A 1 182 ? -16.472 -2.141 3.654 1.00 94.06 182 VAL A O 1
ATOM 1400 N N . LEU A 1 183 ? -14.510 -2.013 4.722 1.00 94.88 183 LEU A N 1
ATOM 1401 C CA . LEU A 1 183 ? -13.702 -1.884 3.511 1.00 94.88 183 LEU A CA 1
ATOM 1402 C C . LEU A 1 183 ? -12.988 -3.174 3.149 1.00 94.88 183 LEU A C 1
ATOM 1404 O O . LEU A 1 183 ? -13.009 -3.563 1.988 1.00 94.88 183 LEU A O 1
ATOM 1408 N N . SER A 1 184 ? -12.346 -3.811 4.127 1.00 96.12 184 SER A N 1
ATOM 1409 C CA . SER A 1 184 ? -11.564 -5.023 3.895 1.00 96.12 184 SER A CA 1
ATOM 1410 C C . SER A 1 184 ? -11.474 -5.910 5.133 1.00 96.12 184 SER A C 1
ATOM 1412 O O . SER A 1 184 ? -11.722 -5.463 6.256 1.00 96.12 184 SER A O 1
ATOM 1414 N N . LYS A 1 185 ? -11.132 -7.176 4.902 1.00 96.50 185 LYS A N 1
ATOM 1415 C CA . LYS A 1 185 ? -10.861 -8.212 5.893 1.00 96.50 185 LYS A CA 1
ATOM 1416 C C . LYS A 1 185 ? -9.532 -8.877 5.537 1.00 96.50 185 LYS A C 1
ATOM 1418 O O . LYS A 1 185 ? -9.386 -9.386 4.428 1.00 96.50 185 LYS A O 1
ATOM 1423 N N . PHE A 1 186 ? -8.625 -8.938 6.504 1.00 96.56 186 PHE A N 1
ATOM 1424 C CA . PHE A 1 186 ? -7.369 -9.676 6.422 1.00 96.56 186 PHE A CA 1
ATOM 1425 C C . PHE A 1 186 ? -7.354 -10.784 7.471 1.00 96.56 186 PHE A C 1
ATOM 1427 O O . PHE A 1 186 ? -7.697 -10.552 8.631 1.00 96.56 186 PHE A O 1
ATOM 1434 N N . THR A 1 187 ? -6.951 -11.985 7.066 1.00 96.31 187 THR A N 1
ATOM 1435 C CA . THR A 1 187 ? -6.828 -13.136 7.964 1.00 96.31 187 THR A CA 1
ATOM 1436 C C . THR A 1 187 ? -5.356 -13.303 8.341 1.00 96.31 187 THR A C 1
ATOM 1438 O O . THR A 1 187 ? -4.509 -13.477 7.468 1.00 96.31 187 THR A O 1
ATOM 1441 N N . LEU A 1 188 ? -5.040 -13.206 9.632 1.00 95.44 188 LEU A N 1
ATOM 1442 C CA . LEU A 1 188 ? -3.703 -13.439 10.184 1.00 95.44 188 LEU A CA 1
ATOM 1443 C C . LEU A 1 188 ? -3.586 -14.885 10.697 1.00 95.44 188 LEU A C 1
ATOM 1445 O O . LEU A 1 188 ? -4.486 -15.710 10.512 1.00 95.44 188 LEU A O 1
ATOM 1449 N N . GLU A 1 189 ? -2.456 -15.229 11.316 1.00 93.38 189 GLU A N 1
ATOM 1450 C CA . GLU A 1 189 ? -2.266 -16.561 11.904 1.00 93.38 189 GLU A CA 1
ATOM 1451 C C . GLU A 1 189 ? -3.130 -16.783 13.152 1.00 93.38 189 GLU A C 1
ATOM 1453 O O . GLU A 1 189 ? -3.687 -17.870 13.320 1.00 93.38 189 GLU A O 1
ATOM 1458 N N . ASP A 1 190 ? -3.252 -15.755 13.988 1.00 93.38 190 ASP A N 1
ATOM 1459 C CA . ASP A 1 190 ? -3.853 -15.766 15.324 1.00 93.38 190 ASP A CA 1
ATOM 1460 C C . ASP A 1 190 ? -5.113 -14.891 15.445 1.00 93.38 190 ASP A C 1
ATOM 1462 O O . ASP A 1 190 ? -5.875 -15.021 16.407 1.00 93.38 190 ASP A O 1
ATOM 1466 N N . GLU A 1 191 ? -5.385 -14.035 14.459 1.00 95.25 191 GLU A N 1
ATOM 1467 C CA . GLU A 1 191 ? -6.543 -13.146 14.460 1.00 95.25 191 GLU A CA 1
ATOM 1468 C C . GLU A 1 191 ? -7.065 -12.772 13.066 1.00 95.25 191 GLU A C 1
ATOM 1470 O O . GLU A 1 191 ? -6.501 -13.129 12.036 1.00 95.25 191 GLU A O 1
ATOM 1475 N N . ILE A 1 192 ? -8.177 -12.039 13.031 1.00 96.06 192 ILE A N 1
ATOM 1476 C CA . ILE A 1 192 ? -8.720 -11.397 11.834 1.00 96.06 192 ILE A CA 1
ATOM 1477 C C . ILE A 1 192 ? -8.708 -9.885 12.058 1.00 96.06 192 ILE A C 1
ATOM 1479 O O . ILE A 1 192 ? -9.128 -9.405 13.111 1.00 96.06 192 ILE A O 1
ATOM 1483 N N . LEU A 1 193 ? -8.272 -9.140 11.046 1.00 96.94 193 LEU A N 1
ATOM 1484 C CA . LEU A 1 193 ? -8.356 -7.686 11.007 1.00 96.94 193 LEU A CA 1
ATOM 1485 C C . LEU A 1 193 ? -9.460 -7.258 10.045 1.00 96.94 193 LEU A C 1
ATOM 1487 O O . LEU A 1 193 ? -9.496 -7.696 8.896 1.00 96.94 193 LEU A O 1
ATOM 1491 N N . ILE A 1 194 ? -10.352 -6.383 10.497 1.00 97.12 194 ILE A N 1
ATOM 1492 C CA . ILE A 1 194 ? -11.422 -5.807 9.682 1.00 97.12 194 ILE A CA 1
ATOM 1493 C C . ILE A 1 194 ? -11.233 -4.296 9.662 1.00 97.12 194 ILE A C 1
ATOM 1495 O O . ILE A 1 194 ? -11.288 -3.640 10.701 1.00 97.12 194 ILE A O 1
ATOM 1499 N N . LEU A 1 195 ? -11.018 -3.742 8.472 1.00 97.19 195 LEU A N 1
ATOM 1500 C CA . LEU A 1 195 ? -10.884 -2.306 8.275 1.00 97.19 195 LEU A CA 1
ATOM 1501 C C . LEU A 1 195 ? -12.259 -1.703 8.002 1.00 97.19 195 LEU A C 1
ATOM 1503 O O . LEU A 1 195 ? -12.913 -2.052 7.016 1.00 97.19 195 LEU A O 1
ATOM 1507 N N . LEU A 1 196 ? -12.672 -0.764 8.845 1.00 95.69 196 LEU A N 1
ATOM 1508 C CA . LEU A 1 196 ? -13.855 0.059 8.647 1.00 95.69 196 LEU A CA 1
ATOM 1509 C C . LEU A 1 196 ? -13.446 1.511 8.400 1.00 95.69 196 LEU A C 1
ATOM 1511 O O . LEU A 1 196 ? -12.481 1.987 8.989 1.00 95.69 196 LEU A O 1
ATOM 1515 N N . GLN A 1 197 ? -14.199 2.230 7.576 1.00 94.38 197 GLN A N 1
ATOM 1516 C CA . GLN A 1 197 ? -14.027 3.662 7.342 1.00 94.38 197 GLN A CA 1
ATOM 1517 C C . GLN A 1 197 ? -15.287 4.411 7.744 1.00 94.38 197 GLN A C 1
ATOM 1519 O O . GLN A 1 197 ? -16.399 3.975 7.445 1.00 94.38 197 GLN A O 1
ATOM 1524 N N . ARG A 1 198 ? -15.116 5.553 8.403 1.00 91.88 198 ARG A N 1
ATOM 1525 C CA . ARG A 1 198 ? -16.215 6.460 8.717 1.00 91.88 198 ARG A CA 1
ATOM 1526 C C . ARG A 1 198 ? -16.896 6.925 7.430 1.00 91.88 198 ARG A C 1
ATOM 1528 O O . ARG A 1 198 ? -16.229 7.344 6.483 1.00 91.88 198 ARG A O 1
ATOM 1535 N N . LYS A 1 199 ? -18.228 6.872 7.388 1.00 88.56 199 LYS A N 1
ATOM 1536 C CA . LYS A 1 199 ? -18.988 7.397 6.251 1.00 88.56 199 LYS A CA 1
ATOM 1537 C C . LYS A 1 199 ? -18.850 8.910 6.227 1.00 88.56 199 LYS A C 1
ATOM 1539 O O . LYS A 1 199 ? -19.274 9.603 7.152 1.00 88.56 199 LYS A O 1
ATOM 1544 N N . VAL A 1 200 ? -18.297 9.428 5.139 1.00 76.25 200 VAL A N 1
ATOM 1545 C CA . VAL A 1 200 ? -18.339 10.862 4.872 1.00 76.25 200 VAL A CA 1
ATOM 1546 C C . VAL A 1 200 ? -19.757 11.193 4.417 1.00 76.25 200 VAL A C 1
ATOM 1548 O O . VAL A 1 200 ? -20.275 10.570 3.489 1.00 76.25 200 VAL A O 1
ATOM 1551 N N . LYS A 1 201 ? -20.397 12.173 5.062 1.00 66.81 201 LYS A N 1
ATOM 1552 C CA . LYS A 1 201 ? -21.689 12.701 4.609 1.00 66.81 201 LYS A CA 1
ATOM 1553 C C . LYS A 1 201 ? -21.475 13.371 3.253 1.00 66.81 201 LYS A C 1
ATOM 1555 O O . LYS A 1 201 ? -21.055 14.524 3.199 1.00 66.81 201 LYS A O 1
ATOM 1560 N N . SER A 1 202 ? -21.709 12.650 2.158 1.00 62.72 202 SER A N 1
ATOM 1561 C CA . SER A 1 202 ? -21.651 13.265 0.836 1.00 62.72 202 SER A CA 1
ATOM 1562 C C . SER A 1 202 ? -22.910 14.097 0.621 1.00 62.72 202 SER A C 1
ATOM 1564 O O . SER A 1 202 ? -24.021 13.694 0.974 1.00 62.72 202 SER A O 1
ATOM 1566 N N . LEU A 1 203 ? -22.739 15.264 0.006 1.00 56.81 203 LEU A N 1
ATOM 1567 C CA . LEU A 1 203 ? -23.841 15.922 -0.683 1.00 56.81 203 LEU A CA 1
ATOM 1568 C C . LEU A 1 203 ? -24.355 14.922 -1.734 1.00 56.81 203 LEU A C 1
ATOM 1570 O O . LEU A 1 203 ? -23.552 14.191 -2.319 1.00 56.81 203 LEU A O 1
ATOM 1574 N N . ASN A 1 204 ? -25.674 14.816 -1.916 1.00 59.91 204 ASN A N 1
ATOM 1575 C CA . ASN A 1 204 ? -26.330 13.871 -2.837 1.00 59.91 204 ASN A CA 1
ATOM 1576 C C . ASN A 1 204 ? -26.076 14.236 -4.317 1.00 59.91 204 ASN A C 1
ATOM 1578 O O . ASN A 1 204 ? -27.006 14.367 -5.112 1.00 59.91 204 ASN A O 1
ATOM 1582 N N . GLU A 1 205 ? -24.821 14.459 -4.689 1.00 75.62 205 GLU A N 1
ATOM 1583 C CA . GLU A 1 205 ? -24.406 14.795 -6.038 1.00 75.62 205 GLU A CA 1
ATOM 1584 C C . GLU A 1 205 ? -24.301 13.516 -6.862 1.00 75.62 205 GLU A C 1
ATOM 1586 O O . GLU A 1 205 ? -23.571 12.579 -6.530 1.00 75.62 205 GLU A O 1
ATOM 1591 N N . VAL A 1 206 ? -25.070 13.472 -7.947 1.00 86.19 206 VAL A N 1
ATOM 1592 C CA . VAL A 1 206 ? -25.038 12.358 -8.891 1.00 86.19 206 VAL A CA 1
ATOM 1593 C C . VAL A 1 206 ? -23.718 12.428 -9.666 1.00 86.19 206 VAL A C 1
ATOM 1595 O O . VAL A 1 206 ? -23.470 13.446 -10.320 1.00 86.19 206 VAL A O 1
ATOM 1598 N N . PRO A 1 207 ? -22.867 11.386 -9.606 1.00 91.56 207 PRO A N 1
ATOM 1599 C CA . PRO A 1 207 ? -21.590 11.403 -10.299 1.00 91.56 207 PRO A CA 1
ATOM 1600 C C . PRO A 1 207 ? -21.775 11.277 -11.814 1.00 91.56 207 PRO A C 1
ATOM 1602 O O . PRO A 1 207 ? -22.671 10.567 -12.277 1.00 91.56 207 PRO A O 1
ATOM 1605 N N . ASP A 1 208 ? -20.876 11.893 -12.579 1.00 94.62 208 ASP A N 1
ATOM 1606 C CA . ASP A 1 208 ? -20.741 11.597 -14.005 1.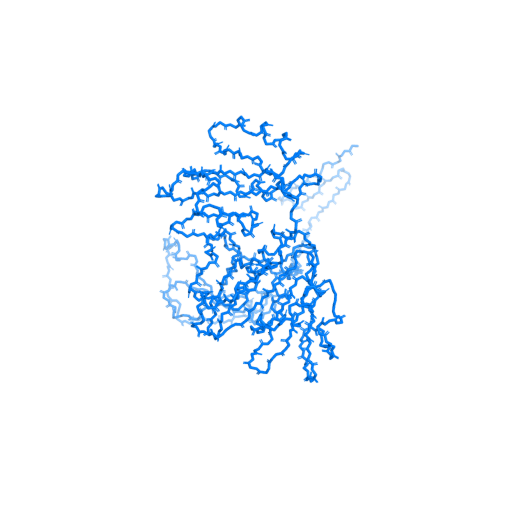00 94.62 208 ASP A CA 1
ATOM 1607 C C . ASP A 1 208 ? -20.094 10.241 -14.217 1.00 94.62 208 ASP A C 1
ATOM 1609 O O . ASP A 1 208 ? -19.122 9.885 -13.549 1.00 94.62 208 ASP A O 1
ATOM 1613 N N . ILE A 1 209 ? -20.632 9.496 -15.177 1.00 96.25 209 ILE A N 1
ATOM 1614 C CA . ILE A 1 209 ? -20.151 8.170 -15.540 1.00 96.25 209 ILE A CA 1
ATOM 1615 C C . ILE A 1 209 ? -19.502 8.257 -16.908 1.00 96.25 209 ILE A C 1
ATOM 1617 O O . ILE A 1 209 ? -20.169 8.588 -17.885 1.00 96.25 209 ILE A O 1
ATOM 1621 N N . ILE A 1 210 ? -18.213 7.939 -16.971 1.00 96.69 210 ILE A N 1
ATOM 1622 C CA . ILE A 1 210 ? -17.435 8.027 -18.205 1.00 96.69 210 ILE A CA 1
ATOM 1623 C C . ILE A 1 210 ? -16.781 6.672 -18.459 1.00 96.69 210 ILE A C 1
ATOM 1625 O O . ILE A 1 210 ? -16.052 6.149 -17.612 1.00 96.69 210 ILE A O 1
ATOM 1629 N N . ALA A 1 211 ? -17.073 6.104 -19.626 1.00 96.44 211 ALA A N 1
ATOM 1630 C CA . ALA A 1 211 ? -16.412 4.901 -20.107 1.00 96.44 211 ALA A CA 1
ATOM 1631 C C . ALA A 1 211 ? -15.001 5.254 -20.585 1.00 96.44 211 ALA A C 1
ATOM 1633 O O . ALA A 1 211 ? -14.819 6.223 -21.320 1.00 96.44 211 ALA A O 1
ATOM 1634 N N . VAL A 1 212 ? -14.020 4.468 -20.163 1.00 95.62 212 VAL A N 1
ATOM 1635 C CA . VAL A 1 212 ? -12.641 4.559 -20.628 1.00 95.62 212 VAL A CA 1
ATOM 1636 C C . VAL A 1 212 ? -12.467 3.586 -21.782 1.00 95.62 212 VAL A C 1
ATOM 1638 O O . VAL A 1 212 ? -12.761 2.399 -21.645 1.00 95.62 212 VAL A O 1
ATOM 1641 N N . ASP A 1 213 ? -11.961 4.102 -22.894 1.00 89.19 213 ASP A N 1
ATOM 1642 C CA . ASP A 1 213 ? -11.599 3.333 -24.079 1.00 89.19 213 ASP A CA 1
ATOM 1643 C C . ASP A 1 213 ? -10.117 3.592 -24.395 1.00 89.19 213 ASP A C 1
ATOM 1645 O O . ASP A 1 213 ? -9.671 4.744 -24.435 1.00 89.19 213 ASP A O 1
ATOM 1649 N N . THR A 1 214 ? -9.330 2.526 -24.554 1.00 89.94 214 THR A N 1
ATOM 1650 C CA . THR A 1 214 ? -7.901 2.626 -24.899 1.00 89.94 214 THR A CA 1
ATOM 1651 C C . THR A 1 214 ? -7.671 2.903 -26.391 1.00 89.94 214 THR A C 1
ATOM 1653 O O . THR A 1 214 ? -6.606 3.384 -26.776 1.00 89.94 214 THR A O 1
ATOM 1656 N N . THR A 1 215 ? -8.662 2.640 -27.243 1.00 89.62 215 THR A N 1
ATOM 1657 C CA . THR A 1 215 ? -8.595 2.861 -28.693 1.00 89.62 215 THR A CA 1
ATOM 1658 C C . THR A 1 215 ? -9.040 4.264 -29.103 1.00 89.62 215 THR A C 1
ATOM 1660 O O . THR A 1 215 ? -8.393 4.877 -29.953 1.00 89.62 215 THR A O 1
ATOM 1663 N N . ASP A 1 216 ? -10.090 4.798 -28.475 1.00 89.56 216 ASP A N 1
ATOM 1664 C CA . ASP A 1 216 ? -10.562 6.169 -28.676 1.00 89.56 216 ASP A CA 1
ATOM 1665 C C . ASP A 1 216 ? -10.411 6.991 -27.392 1.00 89.56 216 ASP A C 1
ATOM 1667 O O . ASP A 1 216 ? -11.049 6.727 -26.380 1.00 89.56 216 ASP A O 1
ATOM 1671 N N . LEU A 1 217 ? -9.583 8.035 -27.443 1.00 93.12 217 LEU A N 1
ATOM 1672 C CA . LEU A 1 217 ? -9.304 8.914 -26.306 1.00 93.12 217 LEU A CA 1
ATOM 1673 C C . LEU A 1 217 ? -10.244 10.130 -26.222 1.00 93.12 217 LEU A C 1
ATOM 1675 O O . LEU A 1 217 ? -9.980 11.057 -25.450 1.00 93.12 217 LEU A O 1
ATOM 1679 N N . SER A 1 218 ? -11.326 10.162 -27.006 1.00 93.62 218 SER A N 1
ATOM 1680 C CA . SER A 1 218 ? -12.312 11.252 -27.013 1.00 93.62 218 SER A CA 1
ATOM 1681 C C . SER A 1 218 ? -12.878 11.564 -25.616 1.00 93.62 218 SER A C 1
ATOM 1683 O O . SER A 1 218 ? -12.987 12.740 -25.246 1.00 93.62 218 SER A O 1
ATOM 1685 N N . TRP A 1 219 ? -13.095 10.530 -24.792 1.00 95.12 219 TRP A N 1
ATOM 1686 C CA . TRP A 1 219 ? -13.574 10.617 -23.403 1.00 95.12 219 TRP A CA 1
ATOM 1687 C C . TRP A 1 219 ? -12.692 11.474 -22.479 1.00 95.12 219 TRP A C 1
ATOM 1689 O O . TRP A 1 219 ? -13.176 11.993 -21.470 1.00 95.12 219 TRP A O 1
ATOM 1699 N N . LEU A 1 220 ? -11.408 11.685 -22.806 1.00 95.50 220 LEU A N 1
ATOM 1700 C CA . LEU A 1 220 ? -10.530 12.569 -22.029 1.00 95.50 220 LEU A CA 1
ATOM 1701 C C . LEU A 1 220 ? -11.023 14.020 -22.034 1.00 95.50 220 LEU A C 1
ATOM 1703 O O . LEU A 1 220 ? -10.795 14.755 -21.069 1.00 95.50 220 LEU A O 1
ATOM 1707 N N . THR A 1 221 ? -11.669 14.455 -23.118 1.00 94.25 221 THR A N 1
ATOM 1708 C CA . THR A 1 221 ? -12.211 15.816 -23.223 1.00 94.25 221 THR A CA 1
ATOM 1709 C C . THR A 1 221 ? -13.382 15.999 -22.267 1.00 94.25 221 THR A C 1
ATOM 1711 O O . THR A 1 221 ? -13.414 16.988 -21.530 1.00 94.25 221 THR A O 1
ATOM 1714 N N . ASP A 1 222 ? -14.279 15.015 -22.215 1.00 94.62 222 ASP A N 1
ATOM 1715 C CA . ASP A 1 222 ? -15.426 15.003 -21.306 1.00 94.62 222 ASP A CA 1
ATOM 1716 C C . ASP A 1 222 ? -14.961 14.923 -19.852 1.00 94.62 222 ASP A C 1
ATOM 1718 O O . ASP A 1 222 ? -15.408 15.701 -19.006 1.00 94.62 222 ASP A O 1
ATOM 1722 N N . LEU A 1 223 ? -13.968 14.069 -19.574 1.00 96.06 223 LEU A N 1
ATOM 1723 C CA . LEU A 1 223 ? -13.377 13.942 -18.247 1.00 96.06 223 LEU A CA 1
ATOM 1724 C C . LEU A 1 223 ? -12.832 15.281 -17.741 1.00 96.06 223 LEU A C 1
ATOM 1726 O O . LEU A 1 223 ? -13.156 15.684 -16.626 1.00 96.06 223 LEU A O 1
ATOM 1730 N N . LYS A 1 224 ? -12.048 16.002 -18.555 1.00 94.44 224 LYS A N 1
ATOM 1731 C CA . LYS A 1 224 ? -11.463 17.306 -18.182 1.00 94.44 224 LYS A CA 1
ATOM 1732 C C . LYS A 1 224 ? -12.506 18.345 -17.769 1.00 94.44 224 LYS A C 1
ATOM 1734 O O . LYS A 1 224 ? -12.187 19.244 -16.985 1.00 94.44 224 LYS A O 1
ATOM 1739 N N . GLN A 1 225 ? -13.712 18.268 -18.328 1.00 93.75 225 GLN A N 1
ATOM 1740 C CA . GLN A 1 225 ? -14.818 19.157 -17.978 1.00 93.75 225 GLN A CA 1
ATOM 1741 C C . GLN A 1 225 ? -15.542 18.656 -16.724 1.00 93.75 225 GLN A C 1
ATOM 1743 O O . GLN A 1 225 ? -15.742 19.431 -15.788 1.00 93.75 225 GLN A O 1
ATOM 1748 N N . ALA A 1 226 ? -15.864 17.360 -16.673 1.00 94.62 226 ALA A N 1
ATOM 1749 C CA . ALA A 1 226 ? -16.627 16.743 -15.593 1.00 94.62 226 ALA A CA 1
ATOM 1750 C C . ALA A 1 226 ? -15.940 16.884 -14.224 1.00 94.62 226 ALA A C 1
ATOM 1752 O O . ALA A 1 226 ? -16.575 17.343 -13.274 1.00 94.62 226 ALA A O 1
ATOM 1753 N N . VAL A 1 227 ? -14.628 16.613 -14.135 1.00 94.94 227 VAL A N 1
ATOM 1754 C CA . VAL A 1 227 ? -13.867 16.647 -12.862 1.00 94.94 227 VAL A CA 1
ATOM 1755 C C . VAL A 1 227 ? -13.822 18.018 -12.187 1.00 94.94 227 VAL A C 1
ATOM 1757 O O . VAL A 1 227 ? -13.486 18.112 -11.010 1.00 94.94 227 VAL A O 1
ATOM 1760 N N . LYS A 1 228 ? -14.135 19.095 -12.913 1.00 93.56 228 LYS A N 1
ATOM 1761 C CA . LYS A 1 228 ? -14.196 20.453 -12.353 1.00 93.56 228 LYS A CA 1
ATOM 1762 C C . LYS A 1 228 ? -15.562 20.778 -11.755 1.00 93.56 228 LYS A C 1
ATOM 1764 O O . LYS A 1 228 ? -15.658 21.696 -10.946 1.00 93.56 228 LYS A O 1
ATOM 1769 N N . LEU A 1 229 ? -16.607 20.069 -12.181 1.00 92.06 229 LEU A N 1
ATOM 1770 C CA . LEU A 1 229 ? -18.001 20.420 -11.918 1.00 92.06 229 LEU A CA 1
ATOM 1771 C C . LEU A 1 229 ? -18.670 19.476 -10.923 1.00 92.06 229 LEU A C 1
ATOM 1773 O O . LEU A 1 229 ? -19.390 19.950 -10.053 1.00 92.06 229 LEU A O 1
ATOM 1777 N N . LYS A 1 230 ? -18.453 18.163 -11.054 1.00 92.00 230 LYS A N 1
ATOM 1778 C CA . LYS A 1 230 ? -19.112 17.147 -10.222 1.00 92.00 230 LYS A CA 1
ATOM 1779 C C . LYS A 1 230 ? -18.211 15.927 -9.985 1.00 92.00 230 LYS A C 1
ATOM 1781 O O . LYS A 1 230 ? -17.226 15.756 -10.705 1.00 92.00 230 LYS A O 1
ATOM 1786 N N . PRO A 1 231 ? -18.526 15.067 -9.000 1.00 93.19 231 PRO A N 1
ATOM 1787 C CA . PRO A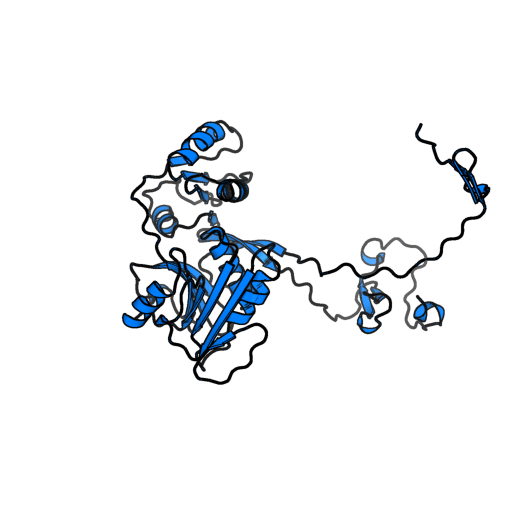 1 231 ? -17.836 13.797 -8.818 1.00 93.19 231 PRO A CA 1
ATOM 1788 C C . PRO A 1 231 ? -17.898 12.933 -10.082 1.00 93.19 231 PRO A C 1
ATOM 1790 O O . PRO A 1 231 ? -18.898 12.945 -10.796 1.00 93.19 231 PRO A O 1
ATOM 1793 N N . VAL A 1 232 ? -16.856 12.146 -10.345 1.00 95.88 232 VAL A N 1
ATOM 1794 C CA . VAL A 1 232 ? -16.764 11.303 -11.549 1.00 95.88 232 VAL A CA 1
ATOM 1795 C C . VAL A 1 232 ? -16.464 9.859 -11.167 1.00 95.88 232 VAL A C 1
ATOM 1797 O O . VAL A 1 232 ? -15.630 9.591 -10.299 1.00 95.88 232 VAL A O 1
ATOM 1800 N N . ILE A 1 233 ? -17.130 8.918 -11.833 1.00 97.25 233 ILE A N 1
ATOM 1801 C CA . ILE A 1 233 ? -16.769 7.502 -11.843 1.00 97.25 233 ILE A CA 1
ATOM 1802 C C . ILE A 1 233 ? -16.320 7.150 -13.259 1.00 97.25 233 ILE A C 1
ATOM 1804 O O . ILE A 1 233 ? -17.124 7.098 -14.192 1.00 97.25 233 ILE A O 1
ATOM 1808 N N . LEU A 1 234 ? -15.024 6.893 -13.402 1.00 97.94 234 LEU A N 1
ATOM 1809 C CA . LEU A 1 234 ? -14.474 6.280 -14.602 1.00 97.94 234 LEU A CA 1
ATOM 1810 C C . LEU A 1 234 ? -14.706 4.774 -14.547 1.00 97.94 234 LEU A C 1
ATOM 1812 O O . LEU A 1 234 ? -14.546 4.166 -13.488 1.00 97.94 234 LEU A O 1
ATOM 1816 N N . TYR A 1 235 ? -15.027 4.139 -15.665 1.00 97.88 235 TYR A N 1
ATOM 1817 C CA . TYR A 1 235 ? -15.024 2.682 -15.709 1.00 97.88 235 TYR A CA 1
ATOM 1818 C C . TYR A 1 235 ? -14.372 2.150 -16.975 1.00 97.88 235 TYR A C 1
ATOM 1820 O O . TYR A 1 235 ? -14.532 2.717 -18.049 1.00 97.88 235 TYR A O 1
ATOM 1828 N N . ALA A 1 236 ? -13.646 1.050 -16.830 1.00 97.25 236 ALA A N 1
ATOM 1829 C CA . ALA A 1 236 ? -13.098 0.274 -17.932 1.00 97.25 236 ALA A CA 1
ATOM 1830 C C . ALA A 1 236 ? -13.552 -1.172 -17.741 1.00 97.25 236 ALA A C 1
ATOM 1832 O O . ALA A 1 236 ? -13.476 -1.698 -16.629 1.00 97.25 236 ALA A O 1
ATOM 1833 N N . GLN A 1 237 ? -14.047 -1.805 -18.801 1.00 96.31 237 GLN A N 1
ATOM 1834 C CA . GLN A 1 237 ? -14.560 -3.169 -18.744 1.00 96.31 237 GLN A CA 1
ATOM 1835 C C . GLN A 1 237 ? -13.921 -4.023 -19.830 1.00 96.31 237 GLN A C 1
ATOM 1837 O O . GLN A 1 237 ? -14.038 -3.704 -21.008 1.00 96.31 237 GLN A O 1
ATOM 1842 N N . ASN A 1 238 ? -13.294 -5.124 -19.413 1.00 92.19 238 ASN A N 1
ATOM 1843 C CA . ASN A 1 238 ? -12.600 -6.085 -20.268 1.00 92.19 238 ASN A CA 1
ATOM 1844 C C . ASN A 1 238 ? -11.555 -5.437 -21.194 1.00 92.19 238 ASN A C 1
ATOM 1846 O O . ASN A 1 238 ? -11.360 -5.877 -22.325 1.00 92.19 238 ASN A O 1
ATOM 1850 N N . ASP A 1 239 ? -10.884 -4.394 -20.701 1.00 91.69 239 ASP A N 1
ATOM 1851 C CA . ASP A 1 239 ? -9.802 -3.701 -21.396 1.00 91.69 239 ASP A CA 1
ATOM 1852 C C . ASP A 1 239 ? -8.471 -3.985 -20.692 1.00 91.69 239 ASP A C 1
ATOM 1854 O O . ASP A 1 239 ? -8.103 -3.329 -19.715 1.00 91.69 239 ASP A O 1
ATOM 1858 N N . SER A 1 240 ? -7.744 -4.983 -21.197 1.00 87.69 240 SER A N 1
ATOM 1859 C CA . SER A 1 240 ? -6.462 -5.423 -20.637 1.00 87.69 240 SER A CA 1
ATOM 1860 C C . SER A 1 240 ? -5.335 -4.397 -20.778 1.00 87.69 240 SER A C 1
ATOM 1862 O O . SER A 1 240 ? -4.288 -4.560 -20.157 1.00 87.69 240 SER A O 1
ATOM 1864 N N . LEU A 1 241 ? -5.508 -3.373 -21.621 1.00 91.50 241 LEU A N 1
ATOM 1865 C CA . LEU A 1 241 ? -4.520 -2.314 -21.836 1.00 91.50 241 LEU A CA 1
ATOM 1866 C C . LEU A 1 241 ? -4.855 -1.047 -21.038 1.00 91.50 241 LEU A C 1
ATOM 1868 O O . LEU A 1 241 ? -4.098 -0.074 -21.079 1.00 91.50 241 LEU A O 1
ATOM 1872 N N . SER A 1 242 ? -5.962 -1.056 -20.290 1.00 94.00 242 SER A N 1
ATOM 1873 C CA . SER A 1 242 ? -6.432 0.113 -19.560 1.00 94.00 242 SER A CA 1
ATOM 1874 C C . SER A 1 242 ? -5.472 0.530 -18.444 1.00 94.00 242 SER A C 1
ATOM 1876 O O . SER A 1 242 ? -5.234 -0.190 -17.475 1.00 94.00 242 SER A O 1
ATOM 1878 N N . GLY A 1 243 ? -4.986 1.769 -18.528 1.00 93.75 243 GLY A N 1
ATOM 1879 C CA . GLY A 1 243 ? -4.214 2.434 -17.475 1.00 93.75 243 GLY A CA 1
ATOM 1880 C C . GLY A 1 243 ? -5.068 3.152 -16.418 1.00 93.75 243 GLY A C 1
ATOM 1881 O O . GLY A 1 243 ? -4.555 4.040 -15.734 1.00 93.75 243 GLY A O 1
ATOM 1882 N N . ILE A 1 244 ? -6.364 2.826 -16.297 1.00 96.94 244 ILE A N 1
ATOM 1883 C CA . ILE A 1 244 ? -7.352 3.586 -15.504 1.00 96.94 244 ILE A CA 1
ATOM 1884 C C . ILE A 1 244 ? -6.935 3.809 -14.042 1.00 96.94 244 ILE A C 1
ATOM 1886 O O . ILE A 1 244 ? -7.100 4.912 -13.525 1.00 96.94 244 ILE A O 1
ATOM 1890 N N . ILE A 1 245 ? -6.337 2.805 -13.391 1.00 96.50 245 ILE A N 1
ATOM 1891 C CA . ILE A 1 245 ? -5.892 2.891 -11.989 1.00 96.50 245 ILE A CA 1
ATOM 1892 C C . ILE A 1 245 ? -4.802 3.960 -11.841 1.00 96.50 245 ILE A C 1
ATOM 1894 O O . ILE A 1 245 ? -4.894 4.837 -10.982 1.00 96.50 245 ILE A O 1
ATOM 1898 N N . GLY A 1 246 ? -3.787 3.917 -12.710 1.00 96.19 246 GLY A N 1
ATOM 1899 C CA . GLY A 1 246 ? -2.694 4.889 -12.714 1.00 96.19 246 GLY A CA 1
ATOM 1900 C C . GLY A 1 246 ? -3.193 6.305 -12.999 1.00 96.19 246 GLY A C 1
ATOM 1901 O O . GLY A 1 246 ? -2.811 7.245 -12.305 1.00 96.19 246 GLY A O 1
ATOM 1902 N N . LEU A 1 247 ? -4.110 6.450 -13.959 1.00 96.00 247 LEU A N 1
ATOM 1903 C CA . LEU A 1 247 ? -4.721 7.736 -14.283 1.00 96.00 247 LEU A CA 1
ATOM 1904 C C . LEU A 1 247 ? -5.482 8.333 -13.092 1.00 96.00 247 LEU A C 1
ATOM 1906 O O . LEU A 1 247 ? -5.268 9.494 -12.748 1.00 96.00 247 LEU A O 1
ATOM 1910 N N . VAL A 1 248 ? -6.349 7.552 -12.443 1.00 96.69 248 VAL A N 1
ATOM 1911 C CA . VAL A 1 248 ? -7.153 8.025 -11.302 1.00 96.69 248 VAL A CA 1
ATOM 1912 C C . VAL A 1 248 ? -6.256 8.391 -10.122 1.00 96.69 248 VAL A C 1
ATOM 1914 O O . VAL A 1 248 ? -6.471 9.430 -9.497 1.00 96.69 248 VAL A O 1
ATOM 1917 N N . ASN A 1 249 ? -5.202 7.612 -9.867 1.00 94.75 249 ASN A N 1
ATOM 1918 C CA . ASN A 1 249 ? -4.197 7.937 -8.854 1.00 94.75 249 ASN A CA 1
ATOM 1919 C C . ASN A 1 249 ? -3.493 9.277 -9.120 1.00 94.75 249 ASN A C 1
ATOM 1921 O O . ASN A 1 249 ? -3.174 9.994 -8.171 1.00 94.75 249 ASN A O 1
ATOM 1925 N N . CYS A 1 250 ? -3.262 9.634 -10.386 1.00 94.44 250 CYS A N 1
ATOM 1926 C CA . CYS A 1 250 ? -2.704 10.934 -10.758 1.00 94.44 250 CYS A CA 1
ATOM 1927 C C . CYS A 1 250 ? -3.719 12.068 -10.566 1.00 94.44 250 CYS A C 1
ATOM 1929 O O . CYS A 1 250 ? -3.415 13.038 -9.875 1.00 94.44 250 CYS A O 1
ATOM 1931 N N . ILE A 1 251 ? -4.934 11.927 -11.105 1.00 95.25 251 ILE A N 1
ATOM 1932 C CA . ILE A 1 251 ? -5.972 12.972 -11.055 1.00 95.25 251 ILE A CA 1
ATOM 1933 C C . ILE A 1 251 ? -6.332 13.328 -9.610 1.00 95.25 251 ILE A C 1
ATOM 1935 O O . ILE A 1 251 ? -6.494 14.497 -9.276 1.00 95.25 251 ILE A O 1
ATOM 1939 N N . ARG A 1 252 ? -6.407 12.337 -8.716 1.00 93.12 252 ARG A N 1
ATOM 1940 C CA . ARG A 1 252 ? -6.725 12.560 -7.296 1.00 93.12 252 ARG A CA 1
ATOM 1941 C C . ARG A 1 252 ? -5.660 13.361 -6.536 1.00 93.12 252 ARG A C 1
ATOM 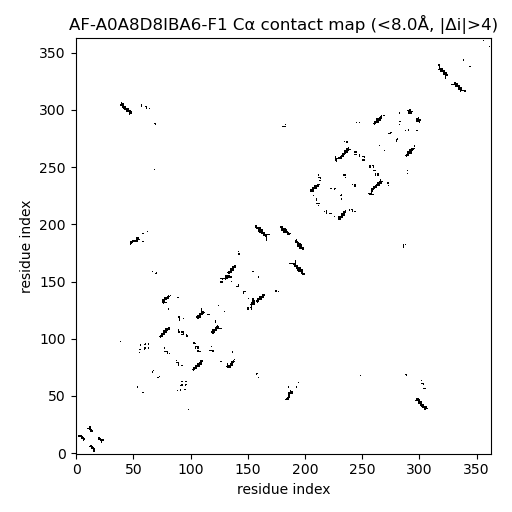1943 O O . ARG A 1 252 ? -5.934 13.816 -5.430 1.00 93.12 252 ARG A O 1
ATOM 1950 N N . LYS A 1 253 ? -4.460 13.529 -7.101 1.00 90.94 253 LYS A N 1
ATOM 1951 C CA . LYS A 1 253 ? -3.399 14.390 -6.551 1.00 90.94 253 LYS A CA 1
ATOM 1952 C C . LYS A 1 253 ? -3.455 15.817 -7.099 1.00 90.94 253 LYS A C 1
ATOM 1954 O O . LYS A 1 253 ? -2.702 16.670 -6.631 1.00 90.94 253 LYS A O 1
ATOM 1959 N N . GLU A 1 254 ? -4.314 16.093 -8.077 1.00 91.50 254 GLU A N 1
ATOM 1960 C CA . GLU A 1 254 ? -4.469 17.435 -8.623 1.00 91.50 254 GLU A CA 1
ATOM 1961 C C . GLU A 1 254 ? -5.333 18.313 -7.700 1.00 91.50 254 GLU A C 1
ATOM 1963 O O . GLU A 1 254 ? -6.379 17.885 -7.204 1.00 91.50 254 GLU A O 1
ATOM 1968 N N . PRO A 1 255 ? -4.922 19.568 -7.450 1.00 88.31 255 PRO A N 1
ATOM 1969 C CA . PRO A 1 255 ? -5.666 20.466 -6.581 1.00 88.31 255 PRO A CA 1
ATOM 1970 C C . PRO A 1 255 ? -6.958 20.952 -7.251 1.00 88.31 255 PRO A C 1
ATOM 1972 O O . PRO A 1 255 ? -6.997 21.197 -8.455 1.00 88.31 255 PRO A O 1
ATOM 1975 N N . LYS A 1 256 ? -7.985 21.226 -6.435 1.00 86.81 256 LYS A N 1
ATOM 1976 C CA . LYS A 1 256 ? -9.262 21.842 -6.859 1.00 86.81 256 LYS A CA 1
ATOM 1977 C C . LYS A 1 256 ? -10.084 21.002 -7.850 1.00 86.81 256 LYS A C 1
ATOM 1979 O O . LYS A 1 256 ? -10.876 21.566 -8.604 1.00 86.81 256 LYS A O 1
ATOM 1984 N N . LEU A 1 257 ? -9.914 19.681 -7.844 1.00 90.25 257 LEU A N 1
ATOM 1985 C CA . LEU A 1 257 ? -10.781 18.759 -8.573 1.00 90.25 257 LEU A CA 1
ATOM 1986 C C . LEU A 1 257 ? -11.814 18.116 -7.649 1.00 90.25 257 LEU A C 1
ATOM 1988 O O . LEU A 1 257 ? -11.595 17.969 -6.446 1.00 90.25 257 LEU A O 1
ATOM 1992 N N . GLN A 1 258 ? -12.942 17.732 -8.236 1.00 89.56 258 GLN A N 1
ATOM 1993 C CA . GLN A 1 258 ? -13.962 16.933 -7.573 1.00 89.56 258 GLN A CA 1
ATOM 1994 C C . GLN A 1 258 ? -13.491 15.489 -7.386 1.00 89.56 258 GLN A C 1
ATOM 1996 O O . GLN A 1 258 ? -12.531 15.033 -8.007 1.00 89.56 258 GLN A O 1
ATOM 2001 N N . ASN A 1 259 ? -14.187 14.751 -6.522 1.00 90.19 259 ASN A N 1
ATOM 2002 C CA . ASN A 1 259 ? -13.836 13.369 -6.218 1.00 90.19 259 ASN A CA 1
ATOM 2003 C C . ASN A 1 259 ? -13.928 12.480 -7.472 1.00 90.19 259 ASN A C 1
ATOM 2005 O O . ASN A 1 259 ? -15.005 12.323 -8.050 1.00 90.19 259 ASN A O 1
ATOM 2009 N N . VAL A 1 260 ? -12.811 11.857 -7.848 1.00 94.94 260 VAL A N 1
ATOM 2010 C CA . VAL A 1 260 ? -12.741 10.895 -8.955 1.00 94.94 260 VAL A CA 1
ATOM 2011 C C . VAL A 1 260 ? -12.509 9.499 -8.403 1.00 94.94 260 VAL A C 1
ATOM 2013 O O . VAL A 1 260 ? -11.618 9.287 -7.575 1.00 94.94 260 VAL A O 1
ATOM 2016 N N . ARG A 1 261 ? -13.319 8.553 -8.872 1.00 95.88 261 ARG A N 1
ATOM 2017 C CA . ARG A 1 261 ? -13.226 7.126 -8.558 1.00 95.88 261 ARG A CA 1
ATOM 2018 C C . ARG A 1 261 ? -13.164 6.320 -9.847 1.00 95.88 261 ARG A C 1
ATOM 2020 O O . ARG A 1 261 ? -13.576 6.814 -10.898 1.00 95.88 261 ARG A O 1
ATOM 2027 N N . CYS A 1 262 ? -12.713 5.074 -9.769 1.00 97.75 262 CYS A N 1
ATOM 2028 C CA . CYS A 1 262 ? -12.812 4.156 -10.890 1.00 97.75 262 CYS A CA 1
ATOM 2029 C C . CYS A 1 262 ? -13.353 2.778 -10.541 1.00 97.75 262 CYS A C 1
ATOM 2031 O O . CYS A 1 262 ? -13.210 2.294 -9.416 1.00 97.75 262 CYS A O 1
ATOM 2033 N N . VAL A 1 263 ? -13.932 2.150 -11.563 1.00 98.25 263 VAL A N 1
ATOM 2034 C CA . VAL A 1 263 ? -14.333 0.747 -11.583 1.00 98.25 263 VAL A CA 1
ATOM 2035 C C . VAL A 1 263 ? -13.638 0.062 -12.754 1.00 98.25 263 VAL A C 1
ATOM 2037 O O . VAL A 1 263 ? -13.948 0.327 -13.912 1.00 98.25 263 VAL A O 1
ATOM 2040 N N . PHE A 1 264 ? -12.681 -0.806 -12.457 1.00 98.00 264 PHE A N 1
ATOM 2041 C CA . PHE A 1 264 ? -12.010 -1.627 -13.454 1.00 98.00 264 PHE A CA 1
ATOM 2042 C C . PHE A 1 264 ? -12.558 -3.050 -13.390 1.00 98.00 264 PHE A C 1
ATOM 2044 O O . PHE A 1 264 ? -12.436 -3.715 -12.365 1.00 98.00 264 PHE A O 1
ATOM 2051 N N . ILE A 1 265 ? -13.207 -3.498 -14.458 1.00 97.94 265 ILE A N 1
ATOM 2052 C CA . ILE A 1 265 ? -13.852 -4.808 -14.545 1.00 97.94 265 ILE A CA 1
ATOM 2053 C C . ILE A 1 265 ? -12.976 -5.688 -15.434 1.00 97.94 265 ILE A C 1
ATOM 2055 O O . ILE A 1 265 ? -13.072 -5.627 -16.657 1.00 97.94 265 ILE A O 1
ATOM 2059 N N . ASP A 1 266 ? -12.119 -6.480 -14.801 1.00 95.50 266 ASP A N 1
ATOM 2060 C CA . ASP A 1 266 ? -11.201 -7.455 -15.399 1.00 95.50 266 ASP A CA 1
ATOM 2061 C C . ASP A 1 266 ? -11.773 -8.874 -15.216 1.00 95.50 266 ASP A 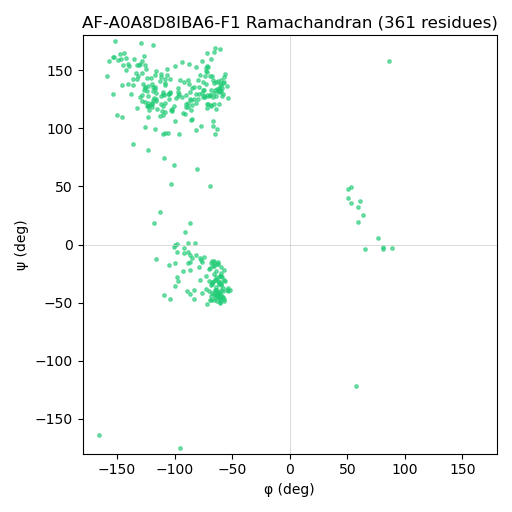C 1
ATOM 2063 O O . ASP A 1 266 ? -11.148 -9.764 -14.642 1.00 95.50 266 ASP A O 1
ATOM 2067 N N . ASP A 1 267 ? -13.032 -9.066 -15.624 1.00 94.81 267 ASP A N 1
ATOM 2068 C CA . ASP A 1 267 ? -13.690 -10.376 -15.648 1.00 94.81 267 ASP A CA 1
ATOM 2069 C C . ASP A 1 267 ? -14.729 -10.419 -16.785 1.00 94.81 267 ASP A C 1
ATOM 2071 O O . ASP A 1 267 ? -15.780 -9.771 -16.690 1.00 94.81 267 ASP A O 1
ATOM 2075 N N . PRO A 1 268 ? -14.494 -11.217 -17.846 1.00 93.25 268 PRO A N 1
ATOM 2076 C CA . PRO A 1 268 ? -15.423 -11.353 -18.967 1.00 93.25 268 PRO A CA 1
ATOM 2077 C C . PRO A 1 268 ? -16.818 -11.861 -18.584 1.00 93.25 268 PRO A C 1
ATOM 2079 O O . PRO A 1 268 ? -17.759 -11.691 -19.357 1.00 93.25 268 PRO A O 1
ATOM 2082 N N . ARG A 1 269 ? -16.963 -12.497 -17.415 1.00 95.06 269 ARG A N 1
ATOM 2083 C CA . ARG A 1 269 ? -18.235 -13.038 -16.910 1.00 95.06 269 ARG A CA 1
ATOM 2084 C C . ARG A 1 269 ? -19.070 -11.990 -16.175 1.00 95.06 269 ARG A C 1
ATOM 2086 O O . ARG A 1 269 ? -20.232 -12.255 -15.872 1.00 95.06 269 ARG A O 1
ATOM 2093 N N . ALA A 1 270 ? -18.498 -10.826 -15.866 1.00 95.81 270 ALA A N 1
ATOM 2094 C CA . ALA A 1 270 ? -19.207 -9.758 -15.178 1.00 95.81 270 ALA A CA 1
ATOM 2095 C C . ALA A 1 270 ? -20.319 -9.157 -16.064 1.00 95.81 270 ALA A C 1
ATOM 2097 O O . ALA A 1 270 ? -20.138 -9.035 -17.282 1.00 95.81 270 ALA A O 1
ATOM 2098 N N . PRO A 1 271 ? -21.458 -8.733 -15.479 1.00 95.94 271 PRO A N 1
ATOM 2099 C CA . PRO A 1 271 ? -22.486 -8.001 -16.214 1.00 95.94 271 PRO A CA 1
ATOM 2100 C C . PRO A 1 271 ? -21.934 -6.686 -16.789 1.00 95.94 271 PRO A C 1
ATOM 2102 O O . PRO A 1 271 ? -20.837 -6.241 -16.462 1.00 95.94 271 PRO A O 1
ATOM 2105 N N . LYS A 1 272 ? -22.678 -6.031 -17.685 1.00 96.31 272 LYS A N 1
ATOM 2106 C CA . LYS A 1 272 ? -22.287 -4.686 -18.139 1.00 96.31 272 LYS A CA 1
ATOM 2107 C C . LYS A 1 272 ? -22.348 -3.709 -16.968 1.00 96.31 272 LYS A C 1
ATOM 2109 O O . LYS A 1 272 ? -23.300 -3.758 -16.190 1.00 96.31 272 LYS A O 1
ATOM 2114 N N . PHE A 1 273 ? -21.375 -2.802 -16.878 1.00 96.38 273 PHE A N 1
ATOM 2115 C CA . PHE A 1 273 ? -21.357 -1.794 -15.822 1.00 96.38 273 PHE A CA 1
ATOM 2116 C C . PHE A 1 273 ? -22.668 -0.993 -15.768 1.00 96.38 273 PHE A C 1
ATOM 2118 O O . PHE A 1 273 ? -23.097 -0.399 -16.758 1.00 96.38 273 PHE A O 1
ATOM 2125 N N . ALA A 1 274 ? -23.290 -0.956 -14.589 1.00 93.69 274 ALA A N 1
ATOM 2126 C CA . ALA A 1 274 ? -24.495 -0.177 -14.338 1.00 93.69 274 ALA A CA 1
ATOM 2127 C C . ALA A 1 274 ? -24.607 0.205 -12.857 1.00 93.69 274 ALA A C 1
ATOM 2129 O O . ALA A 1 274 ? -24.587 -0.652 -11.981 1.00 93.69 274 ALA A O 1
ATOM 2130 N N . LEU A 1 275 ? -24.833 1.489 -12.563 1.00 91.00 275 LEU A N 1
ATOM 2131 C CA . LEU A 1 275 ? -24.935 1.999 -11.182 1.00 91.00 275 LEU A CA 1
ATOM 2132 C C . LEU A 1 275 ? -26.037 1.346 -10.338 1.00 91.00 275 LEU A C 1
ATOM 2134 O O . LEU A 1 275 ? -25.968 1.353 -9.111 1.00 91.00 275 LEU A O 1
ATOM 2138 N N . LYS A 1 276 ? -27.100 0.869 -10.990 1.00 92.75 276 LYS A N 1
ATOM 2139 C CA . LYS A 1 276 ? -28.260 0.270 -10.320 1.00 92.75 276 LYS A CA 1
ATOM 2140 C C . LYS A 1 276 ? -28.101 -1.228 -10.090 1.00 92.75 276 LYS A C 1
ATOM 2142 O O . LYS A 1 276 ? -28.870 -1.776 -9.305 1.00 92.75 276 LYS A O 1
ATOM 2147 N N . ASP A 1 277 ? -27.154 -1.868 -10.771 1.00 96.00 277 ASP A N 1
ATOM 2148 C CA . ASP A 1 277 ? -26.890 -3.288 -10.580 1.00 96.00 277 ASP A CA 1
ATOM 2149 C C . ASP A 1 277 ? -26.346 -3.512 -9.157 1.00 96.00 277 ASP A C 1
ATOM 2151 O O . ASP A 1 277 ? -25.436 -2.781 -8.746 1.00 96.00 277 ASP A O 1
ATOM 2155 N N . PRO A 1 278 ? -26.892 -4.473 -8.387 1.00 96.00 278 PRO A N 1
ATOM 2156 C CA . PRO A 1 278 ? -26.448 -4.745 -7.023 1.00 96.00 278 PRO A CA 1
ATOM 2157 C C . PRO A 1 278 ? -24.937 -4.963 -6.904 1.00 96.00 278 PRO A C 1
ATOM 2159 O O . PRO A 1 278 ? -24.331 -4.415 -5.983 1.00 96.00 278 PRO A O 1
ATOM 2162 N N . LEU A 1 279 ? -24.318 -5.656 -7.871 1.00 96.38 279 LEU A N 1
ATOM 2163 C CA . LEU A 1 279 ? -22.886 -5.968 -7.864 1.00 96.38 279 LEU A CA 1
ATOM 2164 C C . LEU A 1 279 ? -22.029 -4.700 -7.771 1.00 96.38 279 LEU A C 1
ATOM 2166 O O . LEU A 1 279 ? -21.090 -4.631 -6.978 1.00 96.38 279 LEU A O 1
ATOM 2170 N N . TYR A 1 280 ? -22.357 -3.692 -8.582 1.00 96.62 280 TYR A N 1
ATOM 2171 C CA . TYR A 1 280 ? -21.628 -2.423 -8.622 1.00 96.62 280 TYR A CA 1
ATOM 2172 C C . TYR A 1 280 ? -22.092 -1.472 -7.528 1.00 96.62 280 TYR A C 1
ATOM 2174 O O . TYR A 1 280 ? -21.273 -0.785 -6.921 1.00 96.62 280 TYR A O 1
ATOM 2182 N N . LYS A 1 281 ? -23.400 -1.425 -7.259 1.00 94.25 281 LYS A N 1
ATOM 2183 C CA . LYS A 1 281 ? -23.990 -0.519 -6.273 1.00 94.25 281 LYS A CA 1
ATOM 2184 C C . LYS A 1 281 ? -23.436 -0.779 -4.876 1.00 94.25 281 LYS A C 1
ATOM 2186 O O . LYS A 1 281 ? -23.046 0.166 -4.196 1.00 94.25 281 LYS A O 1
ATOM 2191 N N . GLU A 1 282 ? -23.386 -2.038 -4.449 1.00 92.81 282 GLU A N 1
ATOM 2192 C CA . GLU A 1 282 ? -22.871 -2.408 -3.127 1.00 92.81 282 GLU A CA 1
ATOM 2193 C C . GLU A 1 282 ? -21.403 -2.017 -2.958 1.00 92.81 282 GLU A C 1
ATOM 2195 O O . GLU A 1 282 ? -21.032 -1.458 -1.925 1.00 92.81 282 GLU A O 1
ATOM 2200 N N . GLN A 1 283 ? -20.585 -2.233 -3.990 1.00 95.12 283 GLN A N 1
ATOM 2201 C CA . GLN A 1 283 ? -19.179 -1.850 -3.968 1.00 95.12 283 GLN A CA 1
ATOM 2202 C C . GLN A 1 283 ? -18.992 -0.326 -3.972 1.00 95.12 283 GLN A C 1
ATOM 2204 O O . GLN A 1 283 ? -18.254 0.211 -3.148 1.00 95.12 283 GLN A O 1
ATOM 2209 N N . LEU A 1 284 ? -19.686 0.395 -4.854 1.00 93.19 284 LEU A N 1
ATOM 2210 C CA . LEU A 1 284 ? -19.594 1.856 -4.954 1.00 93.19 284 LEU A CA 1
ATOM 2211 C C . LEU A 1 284 ? -20.079 2.565 -3.685 1.00 93.19 284 LEU A C 1
ATOM 2213 O O . LEU A 1 284 ? -19.565 3.637 -3.347 1.00 93.19 284 LEU A O 1
ATOM 2217 N N . ASN A 1 285 ? -21.027 1.957 -2.967 1.00 90.44 285 ASN A N 1
ATOM 2218 C CA . ASN A 1 285 ? -21.492 2.429 -1.667 1.00 90.44 285 ASN A CA 1
ATOM 2219 C C . ASN A 1 285 ? -20.413 2.356 -0.581 1.00 90.44 285 ASN A C 1
ATOM 2221 O O . ASN A 1 285 ? -20.579 3.016 0.434 1.00 90.44 285 ASN A O 1
ATOM 2225 N N . ARG A 1 286 ? -19.313 1.611 -0.767 1.00 90.19 286 ARG A N 1
ATOM 2226 C CA . ARG A 1 286 ? -18.171 1.617 0.169 1.00 90.19 286 ARG A CA 1
ATOM 2227 C C . ARG A 1 286 ? -17.321 2.885 0.064 1.00 90.19 286 ARG A C 1
ATOM 2229 O O . ARG A 1 286 ? -16.453 3.095 0.899 1.00 90.19 286 ARG A O 1
ATOM 2236 N N . GLY A 1 287 ? -17.543 3.716 -0.958 1.00 89.12 287 GLY A N 1
ATOM 2237 C CA . GLY A 1 287 ? -16.860 5.003 -1.109 1.00 89.12 287 GLY A CA 1
ATOM 2238 C C . GLY A 1 287 ? -15.413 4.923 -1.606 1.00 89.12 287 GLY A C 1
ATOM 2239 O O . GLY A 1 287 ? -14.769 5.963 -1.712 1.00 89.12 287 GLY A O 1
ATOM 2240 N N . LEU A 1 288 ? -14.923 3.731 -1.965 1.00 93.81 288 LEU A N 1
ATOM 2241 C CA . LEU A 1 288 ? -13.537 3.523 -2.382 1.00 93.81 288 LEU A CA 1
ATOM 2242 C C . LEU A 1 288 ? -13.203 4.220 -3.709 1.00 93.81 288 LEU A C 1
ATOM 2244 O O . LEU A 1 288 ? -14.001 4.234 -4.653 1.00 93.81 288 LEU A O 1
ATOM 2248 N N . ALA A 1 289 ? -11.995 4.773 -3.779 1.00 94.56 289 ALA A N 1
ATOM 2249 C CA . ALA A 1 289 ? -11.453 5.464 -4.939 1.00 94.56 289 ALA A CA 1
ATOM 2250 C C . ALA A 1 289 ? -11.165 4.515 -6.102 1.00 94.56 289 ALA A C 1
ATOM 2252 O O . ALA A 1 289 ? -11.563 4.787 -7.231 1.00 94.56 289 ALA A O 1
ATOM 2253 N N . ILE A 1 290 ? -10.499 3.400 -5.821 1.00 97.12 290 ILE A N 1
ATOM 2254 C CA . ILE A 1 290 ? -10.155 2.376 -6.803 1.00 97.12 290 ILE A CA 1
ATOM 2255 C C . ILE A 1 290 ? -11.001 1.146 -6.502 1.00 97.12 290 ILE A C 1
ATOM 2257 O O . ILE A 1 290 ? -11.034 0.703 -5.362 1.00 97.12 290 ILE A O 1
ATOM 2261 N N . ASN A 1 291 ? -11.684 0.598 -7.505 1.00 97.88 291 ASN A N 1
ATOM 2262 C CA . ASN A 1 291 ? -12.479 -0.621 -7.378 1.00 97.88 291 ASN A CA 1
ATOM 2263 C C . ASN A 1 291 ? -12.132 -1.540 -8.544 1.00 97.88 291 ASN A C 1
ATOM 2265 O O . ASN A 1 291 ? -12.357 -1.170 -9.694 1.00 97.88 291 ASN A O 1
ATOM 2269 N N . VAL A 1 292 ? -11.585 -2.720 -8.264 1.00 98.12 292 VAL A N 1
ATOM 2270 C CA . VAL A 1 292 ? -11.225 -3.703 -9.290 1.00 98.12 292 VAL A CA 1
ATOM 2271 C C . VAL A 1 292 ? -12.066 -4.954 -9.087 1.00 98.12 292 VAL A C 1
ATOM 2273 O O . VAL A 1 292 ? -12.047 -5.529 -8.002 1.00 98.12 292 VAL A O 1
ATOM 2276 N N . TYR A 1 293 ? -12.802 -5.364 -10.114 1.00 98.06 293 TYR A N 1
ATOM 2277 C CA . TYR A 1 293 ? -13.509 -6.637 -10.142 1.00 98.06 293 TYR A CA 1
ATOM 2278 C C . TYR A 1 293 ? -12.720 -7.615 -10.997 1.00 98.06 293 TYR A C 1
ATOM 2280 O O . TYR A 1 293 ? -12.542 -7.364 -12.187 1.00 98.06 293 TYR A O 1
ATOM 2288 N N . LYS A 1 294 ? -12.234 -8.695 -10.393 1.00 96.38 294 LYS A N 1
ATOM 2289 C CA . LYS A 1 294 ? -11.410 -9.699 -11.061 1.00 96.38 294 LYS A CA 1
ATOM 2290 C C . LYS A 1 294 ? -11.713 -11.074 -10.492 1.00 96.38 294 LYS A C 1
ATOM 2292 O O . LYS A 1 294 ? -11.856 -11.214 -9.281 1.00 96.38 294 LYS A O 1
ATOM 2297 N N . ASP A 1 295 ? -11.821 -12.071 -11.362 1.00 94.88 295 ASP A N 1
ATOM 2298 C CA . ASP A 1 295 ? -12.060 -13.469 -10.986 1.00 94.88 295 ASP A CA 1
ATOM 2299 C C . ASP A 1 295 ? -13.243 -13.659 -10.014 1.00 94.88 295 ASP A C 1
ATOM 2301 O O . ASP A 1 295 ? -13.202 -14.461 -9.083 1.00 94.88 295 ASP A O 1
ATOM 2305 N N . GLY A 1 296 ? -14.329 -12.916 -10.236 1.00 95.69 296 GLY A N 1
ATOM 2306 C CA . GLY A 1 296 ? -15.541 -12.974 -9.420 1.00 95.69 296 GLY A CA 1
ATOM 2307 C C . GLY A 1 296 ? -15.502 -12.184 -8.105 1.00 95.69 296 GLY A C 1
ATOM 2308 O O . GLY A 1 296 ? -16.521 -12.145 -7.411 1.00 95.69 296 GLY A O 1
ATOM 2309 N N . VAL A 1 297 ? -14.384 -11.535 -7.756 1.00 97.06 297 VAL A N 1
ATOM 2310 C CA . VAL A 1 297 ? -14.205 -10.839 -6.471 1.00 97.06 297 VAL A CA 1
ATOM 2311 C C . VAL A 1 297 ? -13.801 -9.373 -6.631 1.00 97.06 297 VAL A C 1
ATOM 2313 O O . VAL A 1 297 ? -13.150 -8.971 -7.594 1.00 97.06 297 VAL A O 1
ATOM 2316 N N . TRP A 1 298 ? -14.187 -8.555 -5.649 1.00 98.06 298 TRP A N 1
ATOM 2317 C CA . TRP A 1 298 ? -13.763 -7.159 -5.548 1.00 98.06 298 TRP A CA 1
ATOM 2318 C C . TRP A 1 298 ? -12.440 -7.036 -4.792 1.00 98.06 298 TRP A C 1
ATOM 2320 O O . TRP A 1 298 ? -12.243 -7.649 -3.740 1.00 98.06 298 TRP A O 1
ATOM 2330 N N . GLY A 1 299 ? -11.557 -6.182 -5.292 1.00 97.69 299 GLY A N 1
ATOM 2331 C CA . GLY A 1 299 ? -10.265 -5.901 -4.690 1.00 97.69 299 GLY A CA 1
ATOM 2332 C C . GLY A 1 299 ? -9.614 -4.651 -5.261 1.00 97.69 299 GLY A C 1
ATOM 2333 O O . GLY A 1 299 ? -10.245 -3.815 -5.911 1.00 97.69 299 GLY A O 1
ATOM 2334 N N . SER A 1 300 ? -8.316 -4.534 -5.013 1.00 96.94 300 SER A N 1
ATOM 2335 C CA . SER A 1 300 ? -7.464 -3.481 -5.569 1.00 96.94 300 SER A CA 1
ATOM 2336 C C . SER A 1 300 ? -6.045 -3.996 -5.743 1.00 96.94 300 SER A C 1
ATOM 2338 O O . SER A 1 300 ? -5.650 -4.962 -5.096 1.00 96.94 300 SER A O 1
ATOM 2340 N N . TYR A 1 301 ? -5.266 -3.350 -6.605 1.00 97.00 301 TYR A N 1
ATOM 2341 C CA . TYR A 1 301 ? -3.844 -3.651 -6.697 1.00 97.00 301 TYR A CA 1
ATOM 2342 C C . TYR A 1 301 ? -3.080 -2.922 -5.585 1.00 97.00 301 TYR A C 1
ATOM 2344 O O . TYR A 1 301 ? -3.260 -1.717 -5.390 1.00 97.00 301 TYR A O 1
ATOM 2352 N N . ARG A 1 302 ? -2.245 -3.657 -4.848 1.00 95.44 302 ARG A N 1
ATOM 2353 C CA . ARG A 1 302 ? -1.478 -3.171 -3.693 1.00 95.44 302 ARG A CA 1
ATOM 2354 C C . ARG A 1 302 ? -0.012 -3.555 -3.816 1.00 95.44 302 ARG A C 1
ATOM 2356 O O . ARG A 1 302 ? 0.331 -4.519 -4.500 1.00 95.44 302 ARG A O 1
ATOM 2363 N N . HIS A 1 303 ? 0.835 -2.779 -3.151 1.00 94.44 303 HIS A N 1
ATOM 2364 C CA . HIS A 1 303 ? 2.262 -3.047 -3.054 1.00 94.44 303 HIS A CA 1
ATOM 2365 C C . HIS A 1 303 ? 2.538 -3.952 -1.849 1.00 94.44 303 HIS A C 1
ATOM 2367 O O . HIS A 1 303 ? 2.246 -3.567 -0.718 1.00 94.44 303 HIS A O 1
ATOM 2373 N N . ALA A 1 304 ? 3.077 -5.144 -2.090 1.00 92.81 304 ALA A N 1
ATOM 2374 C CA . ALA A 1 304 ? 3.492 -6.088 -1.051 1.00 92.81 304 ALA A CA 1
ATOM 2375 C C . ALA A 1 304 ? 5.022 -6.165 -0.991 1.00 92.81 304 ALA A C 1
ATOM 2377 O O . ALA A 1 304 ? 5.672 -6.132 -2.044 1.00 92.81 304 ALA A O 1
ATOM 2378 N N . LEU A 1 305 ? 5.611 -6.279 0.205 1.00 91.06 305 LEU A N 1
ATOM 2379 C CA . LEU A 1 305 ? 7.070 -6.316 0.344 1.00 91.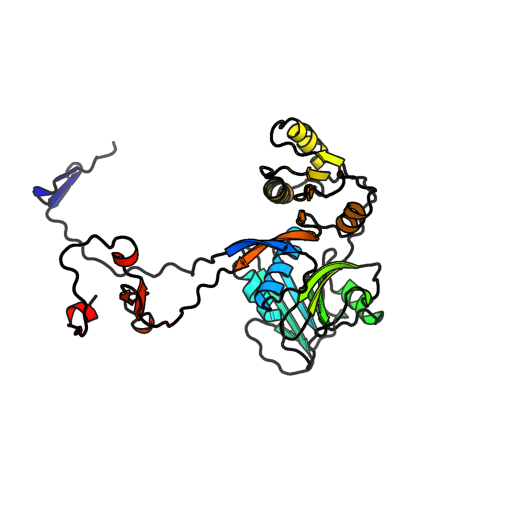06 305 LEU A CA 1
ATOM 2380 C C . LEU A 1 305 ? 7.650 -7.592 -0.271 1.00 91.06 305 LEU A C 1
ATOM 2382 O O . LEU A 1 305 ? 7.296 -8.713 0.101 1.00 91.06 305 LEU A O 1
ATOM 2386 N N . LEU A 1 306 ? 8.628 -7.424 -1.160 1.00 89.50 306 LEU A N 1
ATOM 2387 C CA . LEU A 1 306 ? 9.448 -8.525 -1.646 1.00 89.50 306 LEU A CA 1
ATOM 2388 C C . LEU A 1 306 ? 10.547 -8.811 -0.629 1.00 89.50 306 LEU A C 1
ATOM 2390 O O . LEU A 1 306 ? 11.586 -8.152 -0.587 1.00 89.50 306 LEU A O 1
ATOM 2394 N N . ARG A 1 307 ? 10.313 -9.824 0.204 1.00 79.75 307 ARG A N 1
ATOM 2395 C CA . ARG A 1 307 ? 11.330 -10.324 1.126 1.00 79.75 307 ARG A CA 1
ATOM 2396 C C . ARG A 1 307 ? 12.200 -11.351 0.417 1.00 79.75 307 ARG A C 1
ATOM 2398 O O . ARG A 1 307 ? 11.706 -12.369 -0.058 1.00 79.75 307 ARG A O 1
ATOM 2405 N N . PHE A 1 308 ? 13.504 -11.106 0.425 1.00 77.50 308 PHE A N 1
ATOM 2406 C CA . PHE A 1 308 ? 14.521 -12.066 0.007 1.00 77.50 308 PHE A CA 1
ATOM 2407 C C . PHE A 1 308 ? 15.275 -12.546 1.249 1.00 77.50 308 PHE A C 1
ATOM 2409 O O . PHE A 1 308 ? 16.383 -12.074 1.507 1.00 77.50 308 PHE A O 1
ATOM 2416 N N . PRO A 1 309 ? 14.671 -13.413 2.084 1.00 77.25 309 PRO A N 1
ATOM 2417 C CA . PRO A 1 309 ? 15.387 -13.953 3.227 1.00 77.25 309 PRO A CA 1
ATOM 2418 C C . PRO A 1 309 ? 16.612 -14.723 2.732 1.00 77.25 309 PRO A C 1
ATOM 2420 O O . PRO A 1 309 ? 16.538 -15.471 1.755 1.00 77.25 309 PRO A O 1
ATOM 2423 N N . THR A 1 310 ? 17.743 -14.560 3.413 1.00 76.50 310 THR A N 1
ATOM 2424 C CA . THR A 1 310 ? 18.917 -15.395 3.160 1.00 76.50 310 THR A CA 1
ATOM 2425 C C . THR A 1 310 ? 18.566 -16.834 3.518 1.00 76.50 310 THR A C 1
ATOM 2427 O O . THR A 1 310 ? 18.278 -17.139 4.674 1.00 76.50 310 THR A O 1
ATOM 2430 N N . VAL A 1 311 ? 18.585 -17.728 2.531 1.00 81.50 311 VAL A N 1
ATOM 2431 C CA . VAL A 1 311 ? 18.288 -19.149 2.736 1.00 81.50 311 VAL A CA 1
ATOM 2432 C C . VAL A 1 311 ? 19.583 -19.948 2.698 1.00 81.50 311 VAL A C 1
ATOM 2434 O O . VAL A 1 311 ? 20.322 -19.918 1.715 1.00 81.50 311 VAL A O 1
ATOM 2437 N N . THR A 1 312 ? 19.842 -20.720 3.751 1.00 84.19 312 THR A N 1
ATOM 2438 C CA . THR A 1 312 ? 20.893 -21.739 3.730 1.00 84.19 312 THR A CA 1
ATOM 2439 C C . THR A 1 312 ? 20.375 -22.976 3.009 1.00 84.19 312 THR A C 1
ATOM 2441 O O . THR A 1 312 ? 19.346 -23.539 3.377 1.00 84.19 312 THR A O 1
ATOM 2444 N N . SER A 1 313 ? 21.095 -23.425 1.985 1.00 81.75 313 SER A N 1
ATOM 2445 C CA . SER A 1 313 ? 20.769 -24.653 1.262 1.00 81.75 313 SER A CA 1
ATOM 2446 C C . SER A 1 313 ? 22.042 -25.425 0.899 1.00 81.75 313 SER A C 1
ATOM 2448 O O . SER A 1 313 ? 23.117 -24.824 0.824 1.00 81.75 313 SER A O 1
ATOM 2450 N N . PRO A 1 314 ? 21.962 -26.756 0.695 1.00 84.75 314 PRO A N 1
ATOM 2451 C CA . PRO A 1 314 ? 23.097 -27.529 0.209 1.00 84.75 314 PRO A CA 1
ATOM 2452 C C . PRO A 1 314 ? 23.594 -26.987 -1.133 1.00 84.75 314 PRO A C 1
ATOM 2454 O O . PRO A 1 314 ? 22.794 -26.682 -2.020 1.00 84.75 314 PRO A O 1
ATOM 2457 N N . VAL A 1 315 ? 24.914 -26.925 -1.303 1.00 81.31 315 VAL A N 1
ATOM 2458 C CA . VAL A 1 315 ? 25.541 -26.476 -2.550 1.00 81.31 315 VAL A CA 1
ATOM 2459 C C . VAL A 1 315 ? 25.239 -27.486 -3.659 1.00 81.31 315 VAL A C 1
ATOM 2461 O O . VAL A 1 315 ? 25.832 -28.562 -3.713 1.00 81.31 315 VAL A O 1
ATOM 2464 N N . LYS A 1 316 ? 24.284 -27.152 -4.530 1.00 81.38 316 LYS A N 1
ATOM 2465 C CA . LYS A 1 316 ? 23.931 -27.959 -5.713 1.00 81.38 316 LYS A CA 1
ATOM 2466 C C . LYS A 1 316 ? 24.597 -27.457 -6.994 1.00 81.38 316 LYS A C 1
ATOM 2468 O O . LYS A 1 316 ? 24.856 -28.246 -7.892 1.00 81.38 316 LYS A O 1
ATOM 2473 N N . ASN A 1 317 ? 24.885 -26.161 -7.038 1.00 87.06 317 ASN A N 1
ATOM 2474 C CA . ASN A 1 317 ? 25.328 -25.416 -8.208 1.00 87.06 317 ASN A CA 1
ATOM 2475 C C . ASN A 1 317 ? 26.596 -24.616 -7.874 1.00 87.06 317 ASN A C 1
ATOM 2477 O O . ASN A 1 317 ? 27.009 -24.559 -6.715 1.00 87.06 317 ASN A O 1
ATOM 2481 N N . HIS A 1 318 ? 27.216 -23.988 -8.873 1.00 90.69 318 HIS A N 1
ATOM 2482 C CA . HIS A 1 318 ? 28.403 -23.168 -8.656 1.00 90.69 318 HIS A CA 1
ATOM 2483 C C . HIS A 1 318 ? 28.091 -21.980 -7.732 1.00 90.69 318 HIS A C 1
ATOM 2485 O O . HIS A 1 318 ? 27.116 -21.250 -7.930 1.00 90.69 318 HIS A O 1
ATOM 2491 N N . CYS A 1 319 ? 28.937 -21.776 -6.727 1.00 92.81 319 CYS A N 1
ATOM 2492 C CA . CYS A 1 319 ? 28.833 -20.681 -5.772 1.00 92.81 319 CYS A CA 1
ATOM 2493 C C . CYS A 1 319 ? 30.217 -20.140 -5.414 1.00 92.81 319 CYS A C 1
ATOM 2495 O O . CYS A 1 319 ? 31.225 -20.829 -5.572 1.00 92.81 319 CYS A O 1
ATOM 2497 N N . TYR A 1 320 ? 30.259 -18.922 -4.888 1.00 91.94 320 TYR A N 1
ATOM 2498 C CA . TYR A 1 320 ? 31.480 -18.298 -4.382 1.00 91.94 320 TYR A CA 1
ATOM 2499 C C . TYR A 1 320 ? 31.186 -17.531 -3.092 1.00 91.94 320 TYR A C 1
ATOM 2501 O O . TYR A 1 320 ? 30.052 -17.114 -2.863 1.00 91.94 320 TYR A O 1
ATOM 2509 N N . ALA A 1 321 ? 32.196 -17.365 -2.240 1.00 90.88 321 ALA A N 1
ATOM 2510 C CA . ALA A 1 321 ? 32.082 -16.568 -1.025 1.00 90.88 321 ALA A CA 1
ATOM 2511 C C . ALA A 1 321 ? 32.510 -15.122 -1.300 1.00 90.88 321 ALA A C 1
ATOM 2513 O O . ALA A 1 321 ? 33.486 -14.890 -2.015 1.00 90.88 321 ALA A O 1
ATOM 2514 N N . ASN A 1 322 ? 31.792 -14.153 -0.738 1.00 91.25 322 ASN A N 1
ATOM 2515 C CA . ASN A 1 322 ? 32.164 -12.741 -0.801 1.00 91.25 322 ASN A CA 1
ATOM 2516 C C . ASN A 1 322 ? 31.609 -11.979 0.411 1.00 91.25 322 ASN A C 1
ATOM 2518 O O . ASN A 1 322 ? 30.672 -12.446 1.055 1.00 91.25 322 ASN A O 1
ATOM 2522 N N . CYS A 1 323 ? 32.151 -10.799 0.704 1.00 89.38 323 CYS A N 1
ATOM 2523 C CA . CYS A 1 323 ? 31.580 -9.877 1.685 1.00 89.38 323 CYS A CA 1
ATOM 2524 C C . CYS A 1 323 ? 30.568 -8.962 0.987 1.00 89.38 323 CYS A C 1
ATOM 2526 O O . CYS A 1 323 ? 30.926 -8.244 0.051 1.00 89.38 323 CYS A O 1
ATOM 2528 N N . GLY A 1 324 ? 29.310 -8.974 1.438 1.00 86.38 324 GLY A N 1
ATOM 2529 C CA . GLY A 1 324 ? 28.280 -8.060 0.929 1.00 86.38 324 GLY A CA 1
ATOM 2530 C C . GLY A 1 324 ? 28.620 -6.586 1.187 1.00 86.38 324 GLY A C 1
ATOM 2531 O O . GLY A 1 324 ? 28.346 -5.726 0.350 1.00 86.38 324 GLY A O 1
ATOM 2532 N N . THR A 1 325 ? 29.299 -6.315 2.301 1.00 85.31 325 THR A N 1
ATOM 2533 C CA . THR A 1 325 ? 29.774 -4.998 2.727 1.00 85.31 325 THR A CA 1
ATOM 2534 C C . THR A 1 325 ? 31.285 -5.054 2.951 1.00 85.31 325 THR A C 1
ATOM 2536 O O . THR A 1 325 ? 31.783 -5.798 3.796 1.00 85.31 325 THR A O 1
ATOM 2539 N N . ARG A 1 326 ? 32.047 -4.246 2.203 1.00 83.06 326 ARG A N 1
ATOM 2540 C CA . ARG A 1 326 ? 33.510 -4.179 2.364 1.00 83.06 326 ARG A CA 1
ATOM 2541 C C . ARG A 1 326 ? 33.884 -3.702 3.768 1.00 83.06 326 ARG A C 1
ATOM 2543 O O . ARG A 1 326 ? 33.345 -2.704 4.239 1.00 83.06 326 ARG A O 1
ATOM 2550 N N . GLY A 1 327 ? 34.837 -4.387 4.397 1.00 82.81 327 GLY A N 1
ATOM 2551 C CA . GLY A 1 327 ? 35.287 -4.103 5.764 1.00 82.81 327 GLY A CA 1
ATOM 2552 C C . GLY A 1 327 ? 34.401 -4.684 6.871 1.00 82.81 327 GLY A C 1
ATOM 2553 O O . GLY A 1 327 ? 34.768 -4.579 8.037 1.00 82.81 327 GLY A O 1
ATOM 2554 N N . ASP A 1 328 ? 33.278 -5.322 6.530 1.00 85.56 328 ASP A N 1
ATOM 2555 C CA . ASP A 1 328 ? 32.392 -5.987 7.484 1.00 85.56 328 ASP A CA 1
ATOM 2556 C C . ASP A 1 328 ? 32.330 -7.491 7.193 1.00 85.56 328 ASP A C 1
ATOM 2558 O O . ASP A 1 328 ? 31.601 -7.956 6.315 1.00 85.56 328 ASP A O 1
ATOM 2562 N N . LEU A 1 329 ? 33.098 -8.267 7.956 1.00 88.88 329 LEU A N 1
ATOM 2563 C CA . LEU A 1 329 ? 33.158 -9.724 7.822 1.00 88.88 329 LEU A CA 1
ATOM 2564 C C . LEU A 1 329 ? 31.843 -10.418 8.204 1.00 88.88 329 LEU A C 1
ATOM 2566 O O . LEU A 1 329 ? 31.628 -11.555 7.789 1.00 88.88 329 LEU A O 1
ATOM 2570 N N . SER A 1 330 ? 30.943 -9.758 8.944 1.00 89.44 330 SER A N 1
ATOM 2571 C CA . SER A 1 330 ? 29.624 -10.329 9.250 1.00 89.44 330 SER A CA 1
ATOM 2572 C C . SER A 1 330 ? 28.727 -10.421 8.010 1.00 89.44 330 SER A C 1
ATOM 2574 O O . SER A 1 330 ? 27.814 -11.241 7.961 1.00 89.44 330 SER A O 1
ATOM 2576 N N . SER A 1 331 ? 29.043 -9.643 6.969 1.00 88.69 331 SER A N 1
ATOM 2577 C CA . SER A 1 331 ? 28.375 -9.684 5.667 1.00 88.69 331 SER A CA 1
ATOM 2578 C C . SER A 1 331 ? 28.896 -10.787 4.734 1.00 88.69 331 SER A C 1
ATOM 2580 O O . SER A 1 331 ? 28.467 -10.866 3.579 1.00 88.69 331 SER A O 1
ATOM 2582 N N . MET A 1 332 ? 29.853 -11.606 5.187 1.00 91.31 332 MET A N 1
ATOM 2583 C CA . MET A 1 332 ? 30.414 -12.686 4.383 1.00 91.31 332 MET A CA 1
ATOM 2584 C C . MET A 1 332 ? 29.369 -13.782 4.152 1.00 91.31 332 MET A C 1
ATOM 2586 O O . MET A 1 332 ? 28.872 -14.398 5.094 1.00 91.31 332 MET A O 1
ATOM 2590 N N . ALA A 1 333 ? 29.046 -14.040 2.887 1.00 91.69 333 ALA A N 1
ATOM 2591 C CA . ALA A 1 333 ? 28.017 -14.994 2.492 1.00 91.69 333 ALA A CA 1
ATOM 2592 C C . ALA A 1 333 ? 28.393 -15.744 1.208 1.00 91.69 333 ALA A C 1
ATOM 2594 O O . ALA A 1 333 ? 29.299 -15.350 0.468 1.00 91.69 333 ALA A O 1
ATOM 2595 N N . TRP A 1 334 ? 27.676 -16.837 0.944 1.00 91.62 334 TRP A N 1
ATOM 2596 C CA . TRP A 1 334 ? 27.748 -17.566 -0.320 1.00 91.62 334 TRP A CA 1
ATOM 2597 C C . TRP A 1 334 ? 26.780 -16.964 -1.341 1.00 91.62 334 TRP A C 1
ATOM 2599 O O . TRP A 1 334 ? 25.600 -16.781 -1.051 1.00 91.62 334 TRP A O 1
ATOM 2609 N N . PHE A 1 335 ? 27.274 -16.714 -2.550 1.00 90.75 335 PHE A N 1
ATOM 2610 C CA . PHE A 1 335 ? 26.520 -16.170 -3.677 1.00 90.75 335 PHE A CA 1
ATOM 2611 C C . PHE A 1 335 ? 26.452 -17.186 -4.818 1.00 90.75 335 PHE A C 1
ATOM 2613 O O . PHE A 1 335 ? 27.376 -17.981 -5.016 1.00 90.75 335 PHE A O 1
ATOM 2620 N N . SER A 1 336 ? 25.365 -17.146 -5.595 1.00 91.00 336 SER A N 1
ATOM 2621 C CA . SER A 1 336 ? 25.256 -17.908 -6.846 1.00 91.00 336 SER A CA 1
ATOM 2622 C C . SER A 1 336 ? 26.298 -17.402 -7.842 1.00 91.00 336 SER A C 1
ATOM 2624 O O . SER A 1 336 ? 26.392 -16.200 -8.080 1.00 91.00 336 SER A O 1
ATOM 2626 N N . GLY A 1 337 ? 27.107 -18.302 -8.400 1.00 90.62 337 GLY A N 1
ATOM 2627 C CA . GLY A 1 337 ? 28.181 -17.927 -9.316 1.00 90.62 337 GLY A CA 1
ATOM 2628 C C . GLY A 1 337 ? 27.780 -17.983 -10.794 1.00 90.62 337 GLY A C 1
ATOM 2629 O O . GLY A 1 337 ? 26.916 -18.762 -11.189 1.00 90.62 337 GLY A O 1
ATOM 2630 N N . ALA A 1 338 ? 28.492 -17.228 -11.635 1.00 90.56 338 ALA A N 1
ATOM 2631 C CA . ALA A 1 338 ? 28.173 -17.036 -13.058 1.00 90.56 338 ALA A CA 1
ATOM 2632 C C . ALA A 1 338 ? 28.144 -18.320 -13.916 1.00 90.56 338 ALA A C 1
ATOM 2634 O O . ALA A 1 338 ? 27.441 -18.362 -14.924 1.00 90.56 338 ALA A O 1
ATOM 2635 N N . LEU A 1 339 ? 28.854 -19.386 -13.514 1.00 90.69 339 LEU A N 1
ATOM 2636 C CA . LEU A 1 339 ? 28.830 -20.678 -14.225 1.00 90.69 339 LEU A CA 1
ATOM 2637 C C . LEU A 1 339 ? 27.442 -21.347 -14.244 1.00 90.69 339 LEU A C 1
ATOM 2639 O O . LEU A 1 339 ? 27.228 -22.262 -15.032 1.00 90.69 339 LEU A O 1
ATOM 2643 N N . ASN A 1 340 ? 26.500 -20.897 -13.407 1.00 89.62 340 ASN A N 1
ATOM 2644 C CA . ASN A 1 340 ? 25.119 -21.389 -13.422 1.00 89.62 340 ASN A CA 1
ATOM 2645 C C . ASN A 1 340 ? 24.326 -20.888 -14.639 1.00 89.62 340 ASN A C 1
ATOM 2647 O O . ASN A 1 340 ? 23.393 -21.557 -15.069 1.00 89.62 340 ASN A O 1
ATOM 2651 N N . GLU A 1 341 ? 24.694 -19.726 -15.184 1.00 90.06 341 GLU A N 1
ATOM 2652 C CA . GLU A 1 341 ? 24.069 -19.134 -16.375 1.00 90.06 341 GLU A CA 1
ATOM 2653 C C . GLU A 1 341 ? 24.902 -19.401 -17.632 1.00 90.06 341 GLU A C 1
ATOM 2655 O O . GLU A 1 341 ? 24.356 -19.639 -18.706 1.00 90.06 341 GLU A O 1
ATOM 2660 N N . ASN A 1 342 ? 26.232 -19.407 -17.489 1.00 88.19 342 ASN A N 1
ATOM 2661 C CA . ASN A 1 342 ? 27.179 -19.605 -18.581 1.00 88.19 342 ASN A CA 1
ATOM 2662 C C . ASN A 1 342 ? 28.104 -20.796 -18.277 1.00 88.19 342 ASN A C 1
ATOM 2664 O O . ASN A 1 342 ? 29.232 -20.593 -17.823 1.00 88.19 342 ASN A O 1
ATOM 2668 N N . PRO A 1 343 ? 27.653 -22.042 -18.515 1.00 82.56 343 PRO A N 1
ATOM 2669 C CA . PRO A 1 343 ? 28.423 -23.239 -18.172 1.00 82.56 343 PRO A CA 1
ATOM 2670 C C . PRO A 1 343 ? 29.577 -23.519 -19.146 1.00 82.56 343 PRO A C 1
ATOM 2672 O O . PRO A 1 343 ? 30.463 -24.310 -18.831 1.00 82.56 343 PRO A O 1
ATOM 2675 N N . ASN A 1 344 ? 29.578 -22.881 -20.323 1.00 83.44 344 ASN A N 1
ATOM 2676 C CA . ASN A 1 344 ? 30.550 -23.104 -21.395 1.00 83.44 344 ASN A CA 1
ATOM 2677 C C . ASN A 1 344 ? 31.862 -22.355 -21.122 1.00 83.44 344 ASN A C 1
ATOM 2679 O O . ASN A 1 344 ? 32.218 -21.416 -21.833 1.00 83.44 344 ASN A O 1
ATOM 2683 N N . VAL A 1 345 ? 32.556 -22.757 -20.062 1.00 85.50 345 VAL A N 1
ATOM 2684 C CA . VAL A 1 345 ? 33.894 -22.275 -19.717 1.00 85.50 345 VAL A CA 1
ATOM 2685 C C . VAL A 1 345 ? 34.842 -23.468 -19.735 1.00 85.50 345 VAL A C 1
ATOM 2687 O O . VAL A 1 345 ? 34.541 -24.517 -19.167 1.00 85.50 345 VAL A O 1
ATOM 2690 N N . ASP A 1 346 ? 35.988 -23.320 -20.394 1.00 88.25 346 ASP A N 1
ATOM 2691 C CA . ASP A 1 346 ? 37.005 -24.368 -20.428 1.00 88.25 346 ASP A CA 1
ATOM 2692 C C . ASP A 1 346 ? 37.702 -24.513 -19.064 1.00 88.25 346 ASP A C 1
ATOM 2694 O O . ASP A 1 346 ? 37.844 -23.552 -18.308 1.00 88.25 346 ASP A O 1
ATOM 2698 N N . ASN A 1 347 ? 38.206 -25.717 -18.772 1.00 86.69 347 ASN A N 1
ATOM 2699 C CA . ASN A 1 347 ? 39.036 -26.017 -17.593 1.00 86.69 347 ASN A CA 1
ATOM 2700 C C . ASN A 1 347 ? 38.360 -25.783 -16.225 1.00 86.69 347 ASN A C 1
ATOM 2702 O O . ASN A 1 347 ? 39.010 -25.370 -15.262 1.00 86.69 347 ASN A O 1
ATOM 2706 N N . VAL A 1 348 ? 37.065 -26.080 -16.105 1.00 89.00 348 VAL A N 1
ATOM 2707 C CA . VAL A 1 348 ? 36.361 -26.024 -14.814 1.00 89.00 348 VAL A CA 1
ATOM 2708 C C . VAL A 1 348 ? 36.849 -27.140 -13.889 1.00 89.00 348 VAL A C 1
ATOM 2710 O O . VAL A 1 348 ? 36.839 -28.319 -14.243 1.00 89.00 348 VAL A O 1
ATOM 2713 N N . VAL A 1 349 ? 37.231 -26.770 -12.667 1.00 90.12 349 VAL A N 1
ATOM 2714 C CA . VAL A 1 349 ? 37.645 -27.705 -11.614 1.00 90.12 349 VAL A CA 1
ATOM 2715 C C . VAL A 1 349 ? 36.702 -27.634 -10.421 1.00 90.12 349 VAL A C 1
ATOM 2717 O O . VAL A 1 349 ? 36.202 -26.571 -10.055 1.00 90.12 349 VAL A O 1
ATOM 2720 N N . LYS A 1 350 ? 36.484 -28.778 -9.769 1.00 89.62 350 LYS A N 1
ATOM 2721 C CA . LYS A 1 350 ? 35.727 -28.837 -8.519 1.00 89.62 350 LYS A CA 1
ATOM 2722 C C . LYS A 1 350 ? 36.655 -28.564 -7.337 1.00 89.62 350 LYS A C 1
ATOM 2724 O O . LYS A 1 350 ? 37.455 -29.416 -6.954 1.00 89.62 350 LYS A O 1
ATOM 2729 N N . VAL A 1 351 ? 36.521 -27.384 -6.740 1.00 91.31 351 VAL A N 1
ATOM 2730 C CA . VAL A 1 351 ? 37.285 -26.993 -5.549 1.00 91.31 351 VAL A CA 1
ATOM 2731 C C . VAL A 1 351 ? 36.768 -27.768 -4.333 1.00 91.31 351 VAL A C 1
ATOM 2733 O O . VAL A 1 351 ? 35.604 -27.641 -3.967 1.00 91.31 351 VAL A O 1
ATOM 2736 N N . SER A 1 352 ? 37.627 -28.587 -3.718 1.00 90.75 352 SER A N 1
ATOM 2737 C CA . SER A 1 352 ? 37.314 -29.290 -2.456 1.00 90.75 352 SER A CA 1
ATOM 2738 C C . SER A 1 352 ? 37.866 -28.559 -1.230 1.00 90.75 352 SER A C 1
ATOM 2740 O O . SER A 1 352 ? 37.263 -28.602 -0.164 1.00 90.75 352 SER A O 1
ATOM 2742 N N . TYR A 1 353 ? 38.993 -27.860 -1.398 1.00 92.81 353 TYR A N 1
ATOM 2743 C CA . TYR A 1 353 ? 39.647 -27.061 -0.366 1.00 92.81 353 TYR A CA 1
ATOM 2744 C C . TYR A 1 353 ? 40.184 -25.773 -0.987 1.00 92.81 353 TYR A C 1
ATOM 2746 O O . TYR A 1 353 ? 40.756 -25.804 -2.076 1.00 92.81 353 TYR A O 1
ATOM 2754 N N . SER A 1 354 ? 40.020 -24.659 -0.279 1.00 92.00 354 SER A N 1
ATOM 2755 C CA . SER A 1 354 ? 40.605 -23.363 -0.623 1.00 92.00 354 SER A CA 1
ATOM 2756 C C . SER A 1 354 ? 41.129 -22.723 0.654 1.00 92.00 354 SER A C 1
ATOM 2758 O O . SER A 1 354 ? 40.405 -22.661 1.647 1.00 92.00 354 SER A O 1
ATOM 2760 N N . SER A 1 355 ? 42.381 -22.270 0.650 1.00 93.19 355 SER A N 1
ATOM 2761 C CA . SER A 1 355 ? 42.944 -21.480 1.746 1.00 93.19 355 SER A CA 1
ATOM 2762 C C . SER A 1 355 ? 42.652 -19.994 1.543 1.00 93.19 355 SER A C 1
ATOM 2764 O O . SER A 1 355 ? 42.449 -19.544 0.417 1.00 93.19 355 SER A O 1
ATOM 2766 N N . LEU A 1 356 ? 42.645 -19.240 2.643 1.00 92.06 356 LEU A N 1
ATOM 2767 C CA . LEU A 1 356 ? 42.667 -17.779 2.623 1.00 92.06 356 LEU A CA 1
ATOM 2768 C C . LEU A 1 356 ? 44.110 -17.300 2.766 1.00 92.06 356 LEU A C 1
ATOM 2770 O O . LEU A 1 356 ? 44.889 -17.867 3.536 1.00 92.06 356 LEU A O 1
ATOM 2774 N N . ASN A 1 357 ? 44.463 -16.249 2.041 1.00 93.88 357 ASN A N 1
ATOM 2775 C CA . ASN A 1 357 ? 45.758 -15.589 2.138 1.00 93.88 357 ASN A CA 1
ATOM 2776 C C . ASN A 1 357 ? 45.594 -14.116 2.569 1.00 93.88 357 ASN A C 1
ATOM 2778 O O . ASN A 1 357 ? 44.487 -13.585 2.634 1.00 93.88 357 ASN A O 1
ATOM 2782 N N . PHE A 1 358 ? 46.706 -13.431 2.858 1.00 92.44 358 PHE A N 1
ATOM 2783 C CA . PHE A 1 358 ? 46.668 -12.029 3.299 1.00 92.44 358 PHE A CA 1
ATOM 2784 C C . PHE A 1 358 ? 46.015 -11.087 2.287 1.00 92.44 358 PHE A C 1
ATOM 2786 O O . PHE A 1 358 ? 45.384 -10.118 2.687 1.00 92.44 358 PHE A O 1
ATOM 2793 N N . ARG A 1 359 ? 46.139 -11.355 0.984 1.00 89.38 359 ARG A N 1
ATOM 2794 C CA . ARG A 1 359 ? 45.476 -10.548 -0.040 1.00 89.38 359 ARG A CA 1
ATOM 2795 C C . ARG A 1 359 ? 43.958 -10.648 0.087 1.00 89.38 359 ARG A C 1
ATOM 2797 O O . ARG A 1 359 ? 43.310 -9.623 -0.047 1.00 89.38 359 ARG A O 1
ATOM 2804 N N . ASP A 1 360 ? 43.418 -11.825 0.396 1.00 88.31 360 ASP A N 1
ATOM 2805 C CA . ASP A 1 360 ? 41.970 -12.024 0.552 1.00 88.31 360 ASP A CA 1
ATOM 2806 C C . ASP A 1 360 ? 41.418 -11.277 1.776 1.00 88.31 360 ASP A C 1
ATOM 2808 O O . ASP A 1 360 ? 40.293 -10.800 1.749 1.00 88.31 360 ASP A O 1
ATOM 2812 N N . VAL A 1 361 ? 42.226 -11.140 2.833 1.00 85.94 361 VAL A N 1
ATOM 2813 C CA . VAL A 1 361 ? 41.859 -10.407 4.060 1.00 85.94 361 VAL A CA 1
ATOM 2814 C C . VAL A 1 361 ? 41.965 -8.888 3.881 1.00 85.94 361 VAL A C 1
ATOM 2816 O O . VAL A 1 361 ? 41.246 -8.135 4.532 1.00 85.94 361 VAL A O 1
ATOM 2819 N N . MET A 1 362 ? 42.884 -8.426 3.031 1.00 83.81 362 MET A N 1
ATOM 2820 C CA . MET A 1 362 ? 43.169 -6.999 2.828 1.00 83.81 362 MET A CA 1
ATOM 2821 C C . MET A 1 362 ? 42.295 -6.333 1.749 1.00 83.81 362 MET A C 1
ATOM 2823 O O . MET A 1 362 ? 42.409 -5.119 1.559 1.00 83.81 362 MET A O 1
ATOM 2827 N N . ILE A 1 363 ? 41.483 -7.106 1.018 1.00 76.06 363 ILE A N 1
ATOM 2828 C CA . ILE A 1 363 ? 40.521 -6.637 -0.002 1.00 76.06 363 ILE A CA 1
ATOM 2829 C C . ILE A 1 363 ? 39.169 -6.352 0.651 1.00 76.06 363 ILE A C 1
ATOM 2831 O O . ILE A 1 363 ? 38.554 -5.321 0.270 1.00 76.06 363 ILE A O 1
#

pLDDT: mean 91.15, std 6.14, range [56.81, 98.25]